Protein AF-A0AAE3A5B9-F1 (afdb_monomer_lite)

Structure (mmCIF, N/CA/C/O backbone):
data_AF-A0AAE3A5B9-F1
#
_entry.id   AF-A0AAE3A5B9-F1
#
loop_
_atom_site.group_PDB
_atom_site.id
_atom_site.type_symbol
_atom_site.label_atom_id
_atom_site.label_alt_id
_atom_site.label_comp_id
_atom_site.label_asym_id
_atom_site.label_entity_id
_atom_site.label_seq_id
_atom_site.pdbx_PDB_ins_code
_atom_site.Cartn_x
_atom_site.Cartn_y
_atom_site.Cartn_z
_atom_site.occupancy
_atom_site.B_iso_or_equiv
_atom_site.auth_seq_id
_atom_site.auth_comp_id
_atom_site.auth_asym_id
_atom_site.auth_atom_id
_atom_site.pdbx_PDB_model_num
ATOM 1 N N . MET A 1 1 ? -30.536 -22.034 -0.130 1.00 53.22 1 MET A N 1
ATOM 2 C CA . MET A 1 1 ? -29.892 -22.438 -1.402 1.00 53.22 1 MET A CA 1
ATOM 3 C C . MET A 1 1 ? -29.140 -21.292 -2.081 1.00 53.22 1 MET A C 1
ATOM 5 O O . MET A 1 1 ? -27.966 -21.480 -2.348 1.00 53.22 1 MET A O 1
ATOM 9 N N . LYS A 1 2 ? -29.723 -20.092 -2.261 1.00 68.31 2 LYS A N 1
ATOM 10 C CA . LYS A 1 2 ? -29.068 -18.945 -2.941 1.00 68.31 2 LYS A CA 1
ATOM 11 C C . LYS A 1 2 ? -27.672 -18.549 -2.409 1.00 68.31 2 LYS A C 1
ATOM 13 O O . LYS A 1 2 ? -26.778 -18.312 -3.204 1.00 68.31 2 LYS A O 1
ATOM 18 N N . LYS A 1 3 ? -27.442 -18.564 -1.086 1.00 74.00 3 LYS A N 1
ATOM 19 C CA . LYS A 1 3 ? -26.134 -18.195 -0.497 1.00 74.00 3 LYS A CA 1
ATOM 20 C C . LYS A 1 3 ? -24.986 -19.156 -0.857 1.00 74.00 3 LYS A C 1
ATOM 22 O O . LYS A 1 3 ? -23.856 -18.717 -0.995 1.00 74.00 3 LYS A O 1
ATOM 27 N N . LYS A 1 4 ? -25.274 -20.455 -1.025 1.00 79.69 4 LYS A N 1
ATOM 28 C CA . LYS A 1 4 ? -24.252 -21.449 -1.400 1.00 79.69 4 LYS A CA 1
ATOM 29 C C . LYS A 1 4 ? -23.765 -21.235 -2.836 1.00 79.69 4 LYS A C 1
ATOM 31 O O . LYS A 1 4 ? -22.583 -21.387 -3.088 1.00 79.69 4 LYS A O 1
ATOM 36 N N . TRP A 1 5 ? -24.665 -20.838 -3.737 1.00 85.44 5 TRP A N 1
ATOM 37 C CA . TRP A 1 5 ? -24.330 -20.529 -5.129 1.00 85.44 5 TRP A CA 1
ATOM 38 C C . TRP A 1 5 ? -23.497 -19.253 -5.270 1.00 85.44 5 TRP A C 1
ATOM 40 O O . TRP A 1 5 ? -22.582 -19.232 -6.079 1.00 85.44 5 TRP A O 1
ATOM 50 N N . ILE A 1 6 ? -23.771 -18.229 -4.454 1.00 84.75 6 ILE A N 1
ATOM 51 C CA . ILE A 1 6 ? -22.981 -16.987 -4.439 1.00 84.75 6 ILE A CA 1
ATOM 52 C C . ILE A 1 6 ? -21.547 -17.268 -3.975 1.00 84.75 6 ILE A C 1
ATOM 54 O O . ILE A 1 6 ? -20.617 -16.961 -4.704 1.00 84.75 6 ILE A O 1
ATOM 58 N N . LEU A 1 7 ? -21.374 -17.956 -2.840 1.00 85.88 7 LEU A N 1
ATOM 59 C CA . LEU A 1 7 ? -20.042 -18.321 -2.333 1.00 85.88 7 LEU A CA 1
ATOM 60 C C . LEU A 1 7 ? -19.261 -19.214 -3.312 1.00 85.88 7 LEU A C 1
ATOM 62 O O . LEU A 1 7 ? -18.042 -19.124 -3.407 1.00 85.88 7 LEU A O 1
ATOM 66 N N . LEU A 1 8 ? -19.960 -20.086 -4.047 1.00 88.62 8 LEU A N 1
ATOM 67 C CA . LEU A 1 8 ? -19.341 -20.932 -5.068 1.00 88.62 8 LEU A CA 1
ATOM 68 C C . LEU A 1 8 ? -18.899 -20.104 -6.282 1.00 88.62 8 LEU A C 1
ATOM 70 O O . LEU A 1 8 ? -17.800 -20.315 -6.781 1.00 88.62 8 LEU A O 1
ATOM 74 N N . ALA A 1 9 ? -19.711 -19.138 -6.721 1.00 89.38 9 ALA A N 1
ATOM 75 C CA . ALA A 1 9 ? -19.347 -18.214 -7.794 1.00 89.38 9 ALA A CA 1
ATOM 76 C C . ALA A 1 9 ? -18.163 -17.312 -7.404 1.00 89.38 9 ALA A C 1
ATOM 78 O O . ALA A 1 9 ? -17.240 -17.148 -8.197 1.00 89.38 9 ALA A O 1
ATOM 79 N N . GLU A 1 10 ? -18.151 -16.785 -6.176 1.00 91.12 10 GLU A N 1
ATOM 80 C CA . GLU A 1 10 ? -17.029 -16.015 -5.623 1.00 91.12 10 GLU A CA 1
ATOM 81 C C . GLU A 1 10 ? -15.754 -16.863 -5.564 1.00 91.12 10 GLU A C 1
ATOM 83 O O . GLU A 1 10 ? -14.707 -16.441 -6.052 1.00 91.12 10 GLU A O 1
ATOM 88 N N . GLY A 1 11 ? -15.852 -18.090 -5.040 1.00 90.50 11 GLY A N 1
ATOM 89 C CA . GLY A 1 11 ? -14.733 -19.027 -4.978 1.00 90.50 11 GLY A CA 1
ATOM 90 C C . GLY A 1 11 ? -14.189 -19.401 -6.358 1.00 90.50 11 GLY A C 1
ATOM 91 O O . GLY A 1 11 ? -12.975 -19.456 -6.539 1.00 90.50 11 GLY A O 1
ATOM 92 N N . LEU A 1 12 ? -15.065 -19.604 -7.347 1.00 93.50 12 LEU A N 1
ATOM 93 C CA . LEU A 1 12 ? -14.663 -19.899 -8.722 1.00 93.50 12 LEU A CA 1
ATOM 94 C C . LEU A 1 12 ? -13.977 -18.696 -9.378 1.00 93.50 12 LEU A C 1
ATOM 96 O O . LEU A 1 12 ? -12.927 -18.863 -9.993 1.00 93.50 12 LEU A O 1
ATOM 100 N N . LEU A 1 13 ? -14.513 -17.484 -9.203 1.00 92.19 13 LEU A N 1
ATOM 101 C CA . LEU A 1 13 ? -13.880 -16.266 -9.711 1.00 92.19 13 LEU A CA 1
ATOM 102 C C . LEU A 1 13 ? -12.496 -16.051 -9.084 1.00 92.19 13 LEU A C 1
ATOM 104 O O . LEU A 1 13 ? -11.533 -15.777 -9.799 1.00 92.19 13 LEU A O 1
ATOM 108 N N . LEU A 1 14 ? -12.380 -16.214 -7.762 1.00 92.88 14 LEU A N 1
ATOM 109 C CA . LEU A 1 14 ? -11.103 -16.107 -7.058 1.00 92.88 14 LEU A CA 1
ATOM 110 C C . LEU A 1 14 ? -10.108 -17.170 -7.525 1.00 92.88 14 LEU A C 1
ATOM 112 O O . LEU A 1 14 ? -8.944 -16.843 -7.726 1.00 92.88 14 LEU A O 1
ATOM 116 N N . ALA A 1 15 ? -10.548 -18.411 -7.743 1.00 92.12 15 ALA A N 1
ATOM 117 C CA . ALA A 1 15 ? -9.689 -19.472 -8.260 1.00 92.12 15 ALA A CA 1
ATOM 118 C C . ALA A 1 15 ? -9.169 -19.147 -9.668 1.00 92.12 15 ALA A C 1
ATOM 120 O O . ALA A 1 15 ? -7.980 -19.309 -9.932 1.00 92.12 15 ALA A O 1
ATOM 121 N N . VAL A 1 16 ? -10.027 -18.629 -10.553 1.00 92.00 16 VAL A N 1
ATOM 122 C CA . VAL A 1 16 ? -9.624 -18.202 -11.901 1.00 92.00 16 VAL A CA 1
ATOM 123 C C . VAL A 1 16 ? -8.598 -17.067 -11.828 1.00 92.00 16 VAL A C 1
ATOM 125 O O . VAL A 1 16 ? -7.531 -17.170 -12.428 1.00 92.00 16 VAL A O 1
ATOM 128 N N . LEU A 1 17 ? -8.867 -16.011 -11.053 1.00 90.62 17 LEU A N 1
ATOM 129 C CA . LEU A 1 17 ? -7.937 -14.885 -10.881 1.00 90.62 17 LEU A CA 1
ATOM 130 C C . LEU A 1 17 ? -6.611 -15.310 -10.228 1.00 90.62 17 LEU A C 1
ATOM 132 O O . LEU A 1 17 ? -5.544 -14.810 -10.595 1.00 90.62 17 LEU A O 1
ATOM 136 N N . PHE A 1 18 ? -6.663 -16.262 -9.297 1.00 90.94 18 PHE A N 1
ATOM 137 C CA . PHE A 1 18 ? -5.482 -16.842 -8.672 1.00 90.94 18 PHE A CA 1
ATOM 138 C C . PHE A 1 18 ? -4.629 -17.608 -9.686 1.00 90.94 18 PHE A C 1
ATOM 140 O O . PHE A 1 18 ? -3.431 -17.372 -9.761 1.00 90.94 18 PHE A O 1
ATOM 147 N N . VAL A 1 19 ? -5.219 -18.459 -10.531 1.00 90.50 19 VAL A N 1
ATOM 148 C CA . VAL A 1 19 ? -4.469 -19.170 -11.585 1.00 90.50 19 VAL A CA 1
ATOM 149 C C . VAL A 1 19 ? -3.856 -18.184 -12.584 1.00 90.50 19 VAL A C 1
ATOM 151 O O . VAL A 1 19 ? -2.680 -18.297 -12.925 1.00 90.50 19 VAL A O 1
ATOM 154 N N . LEU A 1 20 ? -4.609 -17.158 -12.993 1.00 86.81 20 LEU A N 1
ATOM 155 C CA . LEU A 1 20 ? -4.130 -16.113 -13.906 1.00 86.81 20 LEU A CA 1
ATOM 156 C C . LEU A 1 20 ? -2.952 -15.300 -13.344 1.00 86.81 20 LEU A C 1
ATOM 158 O O . LEU A 1 20 ? -2.190 -14.711 -14.117 1.00 86.81 20 LEU A O 1
ATOM 162 N N . SER A 1 21 ? -2.786 -15.284 -12.020 1.00 87.12 21 SER A N 1
ATOM 163 C CA . SER A 1 21 ? -1.678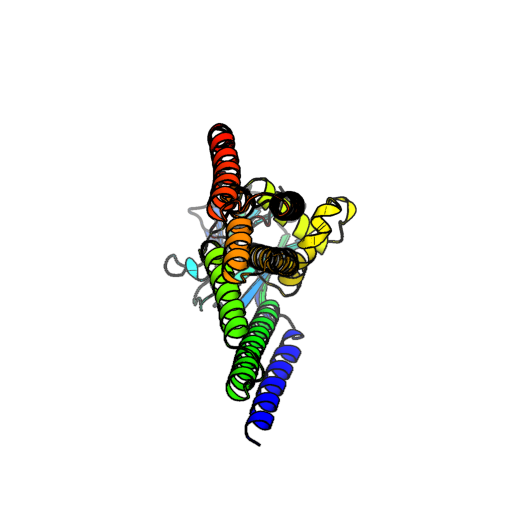 -14.617 -11.332 1.00 87.12 21 SER A CA 1
ATOM 164 C C . SER A 1 21 ? -0.319 -15.300 -11.541 1.00 87.12 21 SER A C 1
ATOM 166 O O . SER A 1 21 ? 0.708 -14.650 -11.350 1.00 87.12 21 SER A O 1
ATOM 168 N N . PHE A 1 22 ? -0.302 -16.572 -11.959 1.00 84.38 22 PHE A N 1
ATOM 169 C CA . PHE A 1 22 ? 0.914 -17.354 -12.239 1.00 84.38 22 PHE A CA 1
ATOM 170 C C . PHE A 1 22 ? 1.246 -17.468 -13.736 1.00 84.38 22 PHE A C 1
ATOM 172 O O . PHE A 1 22 ? 2.104 -18.262 -14.110 1.00 84.38 22 PHE A O 1
ATOM 179 N N . GLY A 1 23 ? 0.566 -16.708 -14.601 1.00 77.56 23 GLY A N 1
ATOM 180 C CA . GLY A 1 23 ? 0.880 -16.676 -16.034 1.00 77.56 23 GLY A CA 1
ATOM 181 C C . GLY A 1 23 ? 2.282 -16.125 -16.346 1.00 77.56 23 GLY A C 1
ATOM 182 O O . GLY A 1 23 ? 2.956 -15.573 -15.476 1.00 77.56 23 GLY A O 1
ATOM 183 N N . GLY A 1 24 ? 2.705 -16.256 -17.605 1.00 75.88 24 GLY A N 1
ATOM 184 C CA . GLY A 1 24 ? 3.923 -15.610 -18.111 1.00 75.88 24 GLY A CA 1
ATOM 185 C C . GLY A 1 24 ? 3.783 -14.088 -18.236 1.00 75.88 24 GLY A C 1
ATOM 186 O O . GLY A 1 24 ? 2.671 -13.555 -18.147 1.00 75.88 24 GLY A O 1
ATOM 187 N N . SER A 1 25 ? 4.913 -13.395 -18.409 1.00 80.94 25 SER A N 1
ATOM 188 C CA . SER A 1 25 ? 4.933 -12.015 -18.902 1.00 80.94 25 SER A CA 1
ATOM 189 C C . SER A 1 25 ? 4.800 -11.998 -20.424 1.00 80.94 25 SER A C 1
ATOM 191 O O . SER A 1 25 ? 5.281 -12.902 -21.104 1.00 80.94 25 SER A O 1
ATOM 193 N N . ASP A 1 26 ? 4.135 -10.968 -20.944 1.00 84.00 26 ASP A N 1
ATOM 194 C CA . ASP A 1 26 ? 3.967 -10.765 -22.383 1.00 84.00 26 ASP A CA 1
ATOM 195 C C . ASP A 1 26 ? 4.925 -9.649 -22.827 1.00 84.00 26 ASP A C 1
ATOM 197 O O . ASP A 1 26 ? 4.859 -8.540 -22.291 1.00 84.00 26 ASP A O 1
ATOM 201 N N . ILE A 1 27 ? 5.818 -9.919 -23.783 1.00 85.44 27 ILE A N 1
ATOM 202 C CA . ILE A 1 27 ? 6.689 -8.887 -24.368 1.00 85.44 27 ILE A CA 1
ATOM 203 C C . ILE A 1 27 ? 5.823 -7.999 -25.266 1.00 85.44 27 ILE A C 1
ATOM 205 O O . ILE A 1 27 ? 5.158 -8.485 -26.179 1.00 85.44 27 ILE A O 1
ATOM 209 N N . VAL A 1 28 ? 5.803 -6.701 -24.976 1.00 84.12 28 VAL A N 1
ATOM 210 C CA . VAL A 1 28 ? 5.020 -5.696 -25.712 1.00 84.12 28 VAL A CA 1
ATOM 211 C C . VAL A 1 28 ? 5.889 -4.931 -26.695 1.00 84.12 28 VAL A C 1
ATOM 213 O O . VAL A 1 28 ? 5.431 -4.584 -27.780 1.00 84.12 28 VAL A O 1
ATOM 216 N N . PHE A 1 29 ? 7.145 -4.700 -26.330 1.00 85.06 29 PHE A N 1
ATOM 217 C CA . PHE A 1 29 ? 8.112 -4.029 -27.178 1.00 85.06 29 PHE A CA 1
ATOM 218 C C . PHE A 1 29 ? 9.509 -4.579 -26.897 1.00 85.06 29 PHE A C 1
ATOM 220 O O . PHE A 1 29 ? 9.853 -4.841 -25.747 1.00 85.06 29 PHE A O 1
ATOM 227 N N . GLU A 1 30 ? 10.302 -4.747 -27.943 1.00 87.19 30 GLU A N 1
ATOM 228 C CA . GLU A 1 30 ? 11.695 -5.175 -27.877 1.00 87.19 30 GLU A CA 1
ATOM 229 C C . GLU A 1 30 ? 12.450 -4.384 -28.940 1.00 87.19 30 GLU A C 1
ATOM 231 O O . GLU A 1 30 ? 12.011 -4.310 -30.090 1.00 87.19 30 GLU A O 1
ATOM 236 N N . ALA A 1 31 ? 13.537 -3.737 -28.536 1.00 82.38 31 ALA A N 1
ATOM 237 C CA . ALA A 1 31 ? 14.385 -2.980 -29.437 1.00 82.38 31 ALA A CA 1
ATOM 238 C C . ALA A 1 31 ? 15.841 -3.052 -28.997 1.00 82.38 31 ALA A C 1
ATOM 240 O O . ALA A 1 31 ? 16.175 -2.862 -27.827 1.00 82.38 31 ALA A O 1
ATOM 241 N N . ASP A 1 32 ? 16.702 -3.257 -29.984 1.00 80.81 32 ASP A N 1
ATOM 242 C CA . ASP A 1 32 ? 18.133 -3.022 -29.859 1.00 80.81 32 ASP A CA 1
ATOM 243 C C . ASP A 1 32 ? 18.424 -1.522 -30.040 1.00 80.81 32 ASP A C 1
ATOM 245 O O . ASP A 1 32 ? 17.680 -0.818 -30.735 1.00 80.81 32 ASP A O 1
ATOM 249 N N . HIS A 1 33 ? 19.520 -1.029 -29.464 1.00 74.19 33 HIS A N 1
ATOM 250 C CA . HIS A 1 33 ? 19.947 0.372 -29.540 1.00 74.19 33 HIS A CA 1
ATOM 251 C C . HIS A 1 33 ? 19.968 0.931 -30.978 1.00 74.19 33 HIS A C 1
ATOM 253 O O . HIS A 1 33 ? 19.701 2.112 -31.188 1.00 74.19 33 HIS A O 1
ATOM 259 N N . GLN A 1 34 ? 20.227 0.085 -31.984 1.00 71.12 34 GLN A N 1
ATOM 260 C CA . GLN A 1 34 ? 20.250 0.465 -33.405 1.00 71.12 34 GLN A CA 1
ATOM 261 C C . GLN A 1 34 ? 18.870 0.785 -33.997 1.00 71.12 34 GLN A C 1
ATOM 263 O O . GLN A 1 34 ? 18.781 1.411 -35.052 1.00 71.12 34 GLN A O 1
ATOM 268 N N . GLN A 1 35 ? 17.791 0.327 -33.362 1.00 72.75 35 GLN A N 1
ATOM 269 C CA . GLN A 1 35 ? 16.420 0.475 -33.859 1.00 72.75 35 GLN A CA 1
ATOM 270 C C . GLN A 1 35 ? 15.710 1.720 -33.308 1.00 72.75 35 GLN A C 1
ATOM 272 O O . GLN A 1 35 ? 14.542 1.954 -33.630 1.00 72.75 35 GLN A O 1
ATOM 277 N N . LEU A 1 36 ? 16.399 2.504 -32.476 1.00 79.19 36 LEU A N 1
ATOM 278 C CA . LEU A 1 36 ? 15.878 3.709 -31.844 1.00 79.19 36 LEU A CA 1
ATOM 279 C C . LEU A 1 36 ? 16.183 4.951 -32.694 1.00 79.19 36 LEU A C 1
ATOM 281 O O . LEU A 1 36 ? 17.234 5.050 -33.327 1.00 79.19 36 LEU A O 1
ATOM 285 N N . TYR A 1 37 ? 15.263 5.914 -32.705 1.00 77.25 37 TYR A N 1
ATOM 286 C CA . TYR A 1 37 ? 15.381 7.133 -33.503 1.00 77.25 37 TYR A CA 1
ATOM 287 C C . TYR A 1 37 ? 15.949 8.267 -32.661 1.00 77.25 37 TYR A C 1
ATOM 289 O O . TYR A 1 37 ? 15.548 8.471 -31.518 1.00 77.25 37 TYR A O 1
ATOM 297 N N . ARG A 1 38 ? 16.877 9.034 -33.231 1.00 77.25 38 ARG A N 1
ATOM 298 C CA . ARG A 1 38 ? 17.449 10.205 -32.566 1.00 77.25 38 ARG A CA 1
ATOM 299 C C . ARG A 1 38 ? 16.624 11.444 -32.891 1.00 77.25 38 ARG A C 1
ATOM 301 O O . ARG A 1 38 ? 16.376 11.723 -34.061 1.00 77.25 38 ARG A O 1
ATOM 308 N N . VAL A 1 39 ? 16.239 12.192 -31.867 1.00 76.06 39 VAL A N 1
ATOM 309 C CA . VAL A 1 39 ? 15.556 13.479 -32.007 1.00 76.06 39 VAL A CA 1
ATOM 310 C C . VAL A 1 39 ? 16.616 14.574 -32.083 1.00 76.06 39 VAL A C 1
ATOM 312 O O . VAL A 1 39 ? 17.328 14.829 -31.112 1.00 76.06 39 VAL A O 1
ATOM 315 N N . GLU A 1 40 ? 16.742 15.211 -33.250 1.00 61.66 40 GLU A N 1
ATOM 316 C CA . GLU A 1 40 ? 17.785 16.216 -33.523 1.00 61.66 40 GLU A CA 1
ATOM 317 C C . GLU A 1 40 ? 17.681 17.463 -32.625 1.00 61.66 40 GLU A C 1
ATOM 319 O O . GLU A 1 40 ? 18.698 18.086 -32.333 1.00 61.66 40 GLU A O 1
ATOM 324 N N . GLU A 1 41 ? 16.483 17.809 -32.139 1.00 61.31 41 GLU A N 1
ATOM 325 C CA . GLU A 1 41 ? 16.252 19.015 -31.325 1.00 61.31 41 GLU A CA 1
ATOM 326 C C . GLU A 1 41 ? 16.681 18.873 -29.854 1.00 61.31 41 GLU A C 1
ATOM 328 O O . GLU A 1 41 ? 17.063 19.861 -29.228 1.00 61.31 41 GLU A O 1
ATOM 333 N N . THR A 1 42 ? 16.627 17.664 -29.286 1.00 61.47 42 THR A N 1
ATOM 334 C CA . THR A 1 42 ? 16.873 17.420 -27.848 1.00 61.47 42 THR A CA 1
ATOM 335 C C . THR A 1 42 ? 18.068 16.510 -27.574 1.00 61.47 42 THR A C 1
ATOM 337 O O . THR A 1 42 ? 18.438 16.319 -26.414 1.00 61.47 42 THR A O 1
ATOM 340 N N . GLY A 1 43 ? 18.650 15.905 -28.617 1.00 65.00 43 GLY A N 1
ATOM 341 C CA . GLY A 1 43 ? 19.670 14.858 -28.494 1.00 65.00 43 GLY A CA 1
ATOM 342 C C . GLY A 1 43 ? 19.141 13.548 -27.891 1.00 65.00 43 GLY A C 1
ATOM 343 O O . GLY A 1 43 ? 19.908 12.594 -27.738 1.00 65.00 43 GLY A O 1
ATOM 344 N N . GLY A 1 44 ? 17.844 13.491 -27.562 1.00 74.62 44 GLY A N 1
ATOM 345 C CA . GLY A 1 44 ? 17.175 12.331 -26.989 1.00 74.62 44 GLY A CA 1
ATOM 346 C C . GLY A 1 44 ? 16.989 11.211 -28.009 1.00 74.62 44 GLY A C 1
ATOM 347 O O . GLY A 1 44 ? 16.888 11.437 -29.216 1.00 74.62 44 GLY A O 1
ATOM 348 N N . ILE A 1 45 ? 16.947 9.983 -27.512 1.00 80.69 45 ILE A N 1
ATOM 349 C CA . ILE A 1 45 ? 16.705 8.771 -28.287 1.00 80.69 45 ILE A CA 1
ATOM 350 C C . ILE A 1 45 ? 15.288 8.291 -27.959 1.00 80.69 45 ILE A C 1
ATOM 352 O O . ILE A 1 45 ? 14.930 8.188 -26.788 1.00 80.69 45 ILE A O 1
ATOM 356 N N . VAL A 1 46 ? 14.477 8.017 -28.980 1.00 83.81 46 VAL A N 1
ATOM 357 C CA . VAL A 1 46 ? 13.057 7.673 -28.834 1.00 83.81 46 VAL A CA 1
ATOM 358 C C . VAL A 1 46 ? 12.736 6.371 -29.570 1.00 83.81 46 VAL A C 1
ATOM 360 O O . VAL A 1 46 ? 13.252 6.105 -30.661 1.00 83.81 46 VAL A O 1
ATOM 363 N N . SER A 1 47 ? 11.899 5.526 -28.968 1.00 84.50 47 SER A N 1
ATOM 364 C CA . SER A 1 47 ? 11.415 4.298 -29.610 1.00 84.50 47 SER A CA 1
ATOM 365 C C . SER A 1 47 ? 10.284 4.561 -30.606 1.00 84.50 47 SER A C 1
ATOM 367 O O . SER A 1 47 ? 9.708 5.641 -30.655 1.00 84.50 47 SER A O 1
ATOM 369 N N . LYS A 1 48 ? 9.901 3.534 -31.376 1.00 84.81 48 LYS A N 1
ATOM 370 C CA . LYS A 1 48 ? 8.597 3.550 -32.058 1.00 84.81 48 LYS A CA 1
ATOM 371 C C . LYS A 1 48 ? 7.472 3.588 -31.031 1.00 84.81 48 LYS A C 1
ATOM 373 O O . LYS A 1 48 ? 7.634 3.046 -29.935 1.00 84.81 48 LYS A O 1
ATOM 378 N N . ASP A 1 49 ? 6.344 4.156 -31.435 1.00 86.62 49 ASP A N 1
ATOM 379 C CA . ASP A 1 49 ? 5.129 4.124 -30.636 1.00 86.62 49 ASP A CA 1
ATOM 380 C C . ASP A 1 49 ? 4.556 2.704 -30.557 1.00 86.62 49 ASP A C 1
ATOM 382 O O . ASP A 1 49 ? 4.550 1.947 -31.536 1.00 86.62 49 ASP A O 1
ATOM 386 N N . PHE A 1 50 ? 4.044 2.352 -29.384 1.00 87.44 50 PHE A N 1
ATOM 387 C CA . PHE A 1 50 ? 3.322 1.115 -29.120 1.00 87.44 50 PHE A CA 1
ATOM 388 C C . PHE A 1 50 ? 2.122 1.370 -28.206 1.00 87.44 50 PHE A C 1
ATOM 390 O O . PHE A 1 50 ? 2.126 2.269 -27.366 1.00 87.44 50 PHE A O 1
ATOM 397 N N . ALA A 1 51 ? 1.088 0.541 -28.353 1.00 87.62 51 ALA A N 1
ATOM 398 C CA . ALA A 1 51 ? -0.122 0.649 -27.551 1.00 87.62 51 ALA A CA 1
ATOM 399 C C . ALA A 1 51 ? 0.035 -0.061 -26.198 1.00 87.62 51 ALA A C 1
ATOM 401 O O . ALA A 1 51 ? 0.508 -1.199 -26.113 1.00 87.62 51 ALA A O 1
ATOM 402 N N . LEU A 1 52 ? -0.438 0.582 -25.133 1.00 87.44 52 LEU A N 1
ATOM 403 C CA . LEU A 1 52 ? -0.450 0.054 -23.776 1.00 87.44 52 LEU A CA 1
ATOM 404 C C . LEU A 1 52 ? -1.880 -0.088 -23.265 1.00 87.44 52 LEU A C 1
ATOM 406 O O . LEU A 1 52 ? -2.667 0.850 -23.244 1.00 87.44 52 LEU A O 1
ATOM 410 N N . ASN A 1 53 ? -2.197 -1.279 -22.768 1.00 88.25 53 ASN A N 1
ATOM 411 C CA . ASN A 1 53 ? -3.433 -1.530 -22.028 1.00 88.25 53 ASN A CA 1
ATOM 412 C C . ASN A 1 53 ? -3.192 -1.399 -20.517 1.00 88.25 53 ASN A C 1
ATOM 414 O O . ASN A 1 53 ? -2.072 -1.678 -20.081 1.00 88.25 53 ASN A O 1
ATOM 418 N N . PRO A 1 54 ? -4.219 -1.141 -19.688 1.00 87.44 54 PRO A N 1
ATOM 419 C CA . PRO A 1 54 ? -4.066 -1.106 -18.238 1.00 87.44 54 PRO A CA 1
ATOM 420 C C . PRO A 1 54 ? -3.332 -2.335 -17.684 1.00 87.44 54 PRO A C 1
ATOM 422 O O . PRO A 1 54 ? -3.565 -3.485 -18.102 1.00 87.44 54 PRO A O 1
ATOM 425 N N . GLY A 1 55 ? -2.397 -2.095 -16.770 1.00 87.31 55 GLY A N 1
ATOM 426 C CA . GLY A 1 55 ? -1.534 -3.133 -16.220 1.00 87.31 55 GLY A CA 1
ATOM 427 C C . GLY A 1 55 ? -0.221 -2.611 -15.652 1.00 87.31 55 GLY A C 1
ATOM 428 O O . GLY A 1 55 ? 0.027 -1.413 -15.590 1.00 87.31 55 GLY A O 1
ATOM 429 N N . VAL A 1 56 ? 0.622 -3.548 -15.225 1.00 87.75 56 VAL A N 1
ATOM 430 C CA . VAL A 1 56 ? 1.950 -3.254 -14.678 1.00 87.75 56 VAL A CA 1
ATOM 431 C C . VAL A 1 56 ? 2.988 -3.708 -15.687 1.00 87.75 56 VAL A C 1
ATOM 433 O O . VAL A 1 56 ? 3.038 -4.895 -16.022 1.00 87.75 56 VAL A O 1
ATOM 436 N N . TYR A 1 57 ? 3.806 -2.777 -16.147 1.00 88.50 57 TYR A N 1
ATOM 437 C CA . TYR A 1 57 ? 4.840 -2.994 -17.145 1.00 88.50 57 TYR A CA 1
ATOM 438 C C . TYR A 1 57 ? 6.215 -2.923 -16.509 1.00 88.50 57 TYR A C 1
ATOM 440 O O . TYR A 1 57 ? 6.412 -2.289 -15.471 1.00 88.50 57 TYR A O 1
ATOM 448 N N . ARG A 1 58 ? 7.172 -3.596 -17.133 1.00 88.12 58 ARG A N 1
ATOM 449 C CA . ARG A 1 58 ? 8.567 -3.568 -16.733 1.00 88.12 58 ARG A CA 1
ATOM 450 C C . ARG A 1 58 ? 9.430 -3.278 -17.944 1.00 88.12 58 ARG A C 1
ATOM 452 O O . ARG A 1 58 ? 9.369 -4.023 -18.913 1.00 88.12 58 ARG A O 1
ATOM 459 N N . ILE A 1 59 ? 10.242 -2.236 -17.844 1.00 87.06 59 ILE A N 1
ATOM 460 C CA . ILE A 1 59 ? 11.360 -2.017 -18.751 1.00 87.06 59 ILE A CA 1
ATOM 461 C C . ILE A 1 59 ? 12.535 -2.822 -18.209 1.00 87.06 59 ILE A C 1
ATOM 463 O O . ILE A 1 59 ? 12.897 -2.692 -17.035 1.00 87.06 59 ILE A O 1
ATOM 467 N N . ILE A 1 60 ? 13.086 -3.681 -19.048 1.00 86.62 60 ILE A N 1
ATOM 468 C CA . ILE A 1 60 ? 14.298 -4.444 -18.803 1.00 86.62 60 ILE A CA 1
ATOM 469 C C . ILE A 1 60 ? 15.368 -3.846 -19.703 1.00 86.62 60 ILE A C 1
ATOM 471 O O . ILE A 1 60 ? 15.174 -3.745 -20.913 1.00 86.62 60 ILE A O 1
ATOM 475 N N . VAL A 1 61 ? 16.457 -3.417 -19.079 1.00 86.50 61 VAL A N 1
ATOM 476 C CA . VAL A 1 61 ? 17.653 -2.932 -19.757 1.00 86.50 61 VAL A CA 1
ATOM 477 C C . VAL A 1 61 ? 18.735 -3.963 -19.514 1.00 86.50 61 VAL A C 1
ATOM 479 O O . VAL A 1 61 ? 19.121 -4.168 -18.361 1.00 86.50 61 VAL A O 1
ATOM 482 N N . GLU A 1 62 ? 19.189 -4.598 -20.585 1.00 86.56 62 GLU A N 1
ATOM 483 C CA . GLU A 1 62 ? 20.317 -5.526 -20.578 1.00 86.56 62 GLU A CA 1
ATOM 484 C C . GLU A 1 62 ? 21.449 -4.872 -21.364 1.00 86.56 62 GLU A C 1
ATOM 486 O O . GLU A 1 62 ? 21.270 -4.510 -22.525 1.00 86.56 62 GLU A O 1
ATOM 491 N N . SER A 1 63 ? 22.595 -4.650 -20.722 1.00 86.12 63 SER A N 1
ATOM 492 C CA . SER A 1 63 ? 23.748 -4.017 -21.355 1.00 86.12 63 SER A CA 1
ATOM 493 C C . SER A 1 63 ? 24.971 -4.917 -21.323 1.00 86.12 63 SER A C 1
ATOM 495 O O . SER A 1 63 ? 25.206 -5.660 -20.370 1.00 86.12 63 SER A O 1
ATOM 497 N N . ASP A 1 64 ? 25.763 -4.834 -22.387 1.00 83.62 64 ASP A N 1
ATOM 498 C CA . ASP A 1 64 ? 27.022 -5.553 -22.495 1.00 83.62 64 ASP A CA 1
ATOM 499 C C . ASP A 1 64 ? 28.180 -4.604 -22.177 1.00 83.62 64 ASP A C 1
ATOM 501 O O . ASP A 1 64 ? 28.681 -3.886 -23.049 1.00 83.62 64 ASP A O 1
ATOM 505 N N . ILE A 1 65 ? 28.606 -4.595 -20.909 1.00 78.75 65 ILE A N 1
ATOM 506 C CA . ILE A 1 65 ? 29.695 -3.733 -20.424 1.00 78.75 65 ILE A CA 1
ATOM 507 C C . ILE A 1 65 ? 30.988 -3.960 -21.216 1.00 78.75 65 ILE A C 1
ATOM 509 O O . ILE A 1 65 ? 31.723 -3.004 -21.471 1.00 78.75 65 ILE A O 1
ATOM 513 N N . ALA A 1 66 ? 31.264 -5.193 -21.654 1.00 76.19 66 ALA A N 1
ATOM 514 C CA . ALA A 1 66 ? 32.482 -5.498 -22.402 1.00 76.19 66 ALA A CA 1
ATOM 515 C C . ALA A 1 66 ? 32.506 -4.812 -23.779 1.00 76.19 66 ALA A C 1
ATOM 517 O O . ALA A 1 66 ? 33.582 -4.492 -24.287 1.00 76.19 66 ALA A O 1
ATOM 518 N N . ASN A 1 67 ? 31.330 -4.535 -24.346 1.00 76.56 67 ASN A N 1
ATOM 519 C CA . ASN A 1 67 ? 31.149 -3.910 -25.655 1.00 76.56 67 ASN A CA 1
ATOM 520 C C . ASN A 1 67 ? 30.685 -2.441 -25.577 1.00 76.56 67 ASN A C 1
ATOM 522 O O . ASN A 1 67 ? 30.169 -1.895 -26.552 1.00 76.56 67 ASN A O 1
ATOM 526 N N . GLY A 1 68 ? 30.918 -1.775 -24.440 1.00 71.44 68 GLY A N 1
ATOM 527 C CA . GLY A 1 68 ? 30.643 -0.346 -24.233 1.00 71.44 68 GLY A CA 1
ATOM 528 C C . GLY A 1 68 ? 29.409 -0.043 -23.374 1.00 71.44 68 GLY A C 1
ATOM 529 O O . GLY A 1 68 ? 29.246 1.089 -22.918 1.00 71.44 68 GLY A O 1
ATOM 530 N N . GLY A 1 69 ? 28.580 -1.052 -23.086 1.00 81.38 69 GLY A N 1
ATOM 531 C CA . GLY A 1 69 ? 27.451 -0.959 -22.160 1.00 81.38 69 GLY A CA 1
ATOM 532 C C . GLY A 1 69 ? 26.499 0.183 -22.504 1.00 81.38 69 GLY A C 1
ATOM 533 O O . GLY A 1 69 ? 26.097 0.356 -23.653 1.00 81.38 69 GLY A O 1
ATOM 534 N N . ILE A 1 70 ? 26.154 0.994 -21.508 1.00 79.06 70 ILE A N 1
ATOM 535 C CA . ILE A 1 70 ? 25.267 2.156 -21.679 1.00 79.06 70 ILE A CA 1
ATOM 536 C C . ILE A 1 70 ? 26.036 3.488 -21.745 1.00 79.06 70 ILE A C 1
ATOM 538 O O . ILE A 1 70 ? 25.483 4.553 -21.468 1.00 79.06 70 ILE A O 1
ATOM 542 N N . GLY A 1 71 ? 27.323 3.446 -22.107 1.00 82.62 71 GLY A N 1
ATOM 543 C CA . GLY A 1 71 ? 28.174 4.631 -22.208 1.00 82.62 71 GLY A CA 1
ATOM 544 C C . GLY A 1 71 ? 28.457 5.266 -20.843 1.00 82.62 71 GLY A C 1
ATOM 545 O O . GLY A 1 71 ? 28.875 4.585 -19.915 1.00 82.62 71 GLY A O 1
ATOM 546 N N . SER A 1 72 ? 28.243 6.578 -20.709 1.00 80.06 72 SER A N 1
ATOM 547 C CA . SER A 1 72 ? 28.405 7.315 -19.439 1.00 80.06 72 SER A CA 1
ATOM 548 C C . SER A 1 72 ? 27.201 7.201 -18.496 1.00 80.06 72 SER A C 1
ATOM 550 O O . SER A 1 72 ? 27.233 7.742 -17.390 1.00 80.06 72 SER A O 1
ATOM 552 N N . GLY A 1 73 ? 26.158 6.488 -18.920 1.00 82.75 73 GLY A N 1
ATOM 553 C CA . GLY A 1 73 ? 24.864 6.431 -18.260 1.00 82.75 73 GLY A CA 1
ATOM 554 C C . GLY A 1 73 ? 23.776 7.144 -19.062 1.00 82.75 73 GLY A C 1
ATOM 555 O O . GLY A 1 73 ? 24.039 7.911 -19.993 1.00 82.75 73 GLY A O 1
ATOM 556 N N . MET A 1 74 ? 22.530 6.855 -18.709 1.00 84.31 74 MET A N 1
ATOM 557 C CA . MET A 1 74 ? 21.354 7.412 -19.373 1.00 84.31 74 MET A CA 1
ATOM 558 C C . MET A 1 74 ? 20.171 7.504 -18.418 1.00 84.31 74 MET A C 1
ATOM 560 O O . MET A 1 74 ? 20.070 6.748 -17.453 1.00 84.31 74 MET A O 1
ATOM 564 N N . GLU A 1 75 ? 19.240 8.394 -18.723 1.00 85.12 75 GLU A N 1
ATOM 565 C CA . GLU A 1 75 ? 17.903 8.386 -18.143 1.00 85.12 75 GLU A CA 1
ATOM 566 C C . GLU A 1 75 ? 16.916 7.749 -19.108 1.00 85.12 75 GLU A C 1
ATOM 568 O O . GLU A 1 75 ? 16.921 8.071 -20.292 1.00 85.12 75 GLU A O 1
ATOM 573 N N . ILE A 1 76 ? 16.060 6.864 -18.598 1.00 83.94 76 ILE A N 1
ATOM 574 C CA . ILE A 1 76 ? 14.967 6.260 -19.363 1.00 83.94 76 ILE A CA 1
ATOM 575 C C . ILE A 1 76 ? 13.631 6.644 -18.742 1.00 83.94 76 ILE A C 1
ATOM 577 O O . ILE A 1 76 ? 13.446 6.552 -17.524 1.00 83.94 76 ILE A O 1
ATOM 581 N N . SER A 1 77 ? 12.682 7.018 -19.591 1.00 84.94 77 SER A N 1
ATOM 582 C CA . SER A 1 77 ? 11.283 7.232 -19.252 1.00 84.94 77 SER A CA 1
ATOM 583 C C . SER A 1 77 ? 10.359 6.562 -20.266 1.00 84.94 77 SER A C 1
ATOM 585 O O . SER A 1 77 ? 10.724 6.309 -21.413 1.00 84.94 77 SER A O 1
ATOM 587 N N . LEU A 1 78 ? 9.150 6.238 -19.813 1.00 82.19 78 LEU A N 1
ATOM 588 C CA . LEU A 1 78 ? 8.047 5.819 -20.666 1.00 82.19 78 LEU A CA 1
ATOM 589 C C . LEU A 1 78 ? 7.086 7.001 -20.769 1.00 82.19 78 LEU A C 1
ATOM 591 O O . LEU A 1 78 ? 6.456 7.362 -19.774 1.00 82.19 78 LEU A O 1
ATOM 595 N N . GLU A 1 79 ? 7.006 7.600 -21.950 1.00 81.75 79 GLU A N 1
ATOM 596 C CA . GLU A 1 79 ? 6.238 8.816 -22.201 1.00 81.75 79 GLU A CA 1
ATOM 597 C C . GLU A 1 79 ? 5.157 8.565 -23.258 1.00 81.75 79 GLU A C 1
ATOM 599 O O . GLU A 1 79 ? 5.147 7.561 -23.973 1.00 81.75 79 GLU A O 1
ATOM 604 N N . ALA A 1 80 ? 4.175 9.453 -23.279 1.00 81.75 80 ALA A N 1
ATOM 605 C CA . ALA A 1 80 ? 3.069 9.456 -24.221 1.00 81.75 80 ALA A CA 1
ATOM 606 C C . ALA A 1 80 ? 2.627 10.911 -24.425 1.00 81.75 80 ALA A C 1
ATOM 608 O O . ALA A 1 80 ? 3.021 11.790 -23.654 1.00 81.75 80 ALA A O 1
ATOM 609 N N . GLU A 1 81 ? 1.814 11.181 -25.448 1.00 74.25 81 GLU A N 1
ATOM 610 C CA . GLU A 1 81 ? 1.347 12.545 -25.727 1.00 74.25 81 GLU A CA 1
ATOM 611 C C . GLU A 1 81 ? 0.678 13.192 -24.498 1.00 74.25 81 GLU A C 1
ATOM 613 O O . GLU A 1 81 ? -0.016 12.520 -23.726 1.00 74.25 81 GLU A O 1
ATOM 618 N N . GLU A 1 82 ? 0.849 14.513 -24.334 1.00 60.75 82 GLU A N 1
ATOM 619 C CA . GLU A 1 82 ? 0.500 15.295 -23.128 1.00 60.75 82 GLU A CA 1
ATOM 620 C C . GLU A 1 82 ? -0.922 15.049 -22.586 1.00 60.75 82 GLU A C 1
ATOM 622 O O . GLU A 1 82 ? -1.167 15.145 -21.381 1.00 60.75 82 GLU A O 1
ATOM 627 N N . THR A 1 83 ? -1.871 14.680 -23.451 1.00 57.41 83 THR A N 1
ATOM 628 C CA . THR A 1 83 ? -3.261 14.377 -23.073 1.00 57.41 83 THR A CA 1
ATOM 629 C C . THR A 1 83 ? -3.406 13.103 -22.227 1.00 57.41 83 THR A C 1
ATOM 631 O O . THR A 1 83 ? -4.412 12.936 -21.535 1.00 57.41 83 THR A O 1
ATOM 634 N N . THR A 1 84 ? -2.386 12.240 -22.213 1.00 59.19 84 THR A N 1
ATOM 635 C CA . THR A 1 84 ? -2.366 10.935 -21.531 1.00 59.19 84 THR A CA 1
ATOM 636 C C . THR A 1 84 ? -1.407 10.871 -20.337 1.00 59.19 84 THR A C 1
ATOM 638 O O . THR A 1 84 ? -1.270 9.815 -19.721 1.00 59.19 84 THR A O 1
ATOM 641 N N . PHE A 1 85 ? -0.820 11.998 -19.906 1.00 55.78 85 PHE A N 1
ATOM 642 C CA . PHE A 1 85 ? 0.174 12.054 -18.815 1.00 55.78 85 PHE A CA 1
ATOM 643 C C . PHE A 1 85 ? -0.282 11.395 -17.493 1.00 55.78 85 PHE A C 1
ATOM 645 O O . PHE A 1 85 ? 0.525 10.900 -16.715 1.00 55.78 85 PHE A O 1
ATOM 652 N N . ARG A 1 86 ? -1.593 11.336 -17.211 1.00 66.50 86 ARG A N 1
ATOM 653 C CA . ARG A 1 86 ? -2.120 10.659 -16.004 1.00 66.50 86 ARG A CA 1
ATOM 654 C C . ARG A 1 86 ? -2.235 9.138 -16.131 1.00 66.50 86 ARG A C 1
ATOM 656 O O . ARG A 1 86 ? -2.421 8.481 -15.099 1.00 66.50 86 ARG A O 1
ATOM 663 N N . ALA A 1 87 ? -2.185 8.605 -17.350 1.00 75.19 87 ALA A N 1
ATOM 664 C CA . ALA A 1 87 ? -2.382 7.191 -17.638 1.00 75.19 87 ALA A CA 1
ATOM 665 C C . ALA A 1 87 ? -1.135 6.368 -17.306 1.00 75.19 87 ALA A C 1
ATOM 667 O O . ALA A 1 87 ? -1.276 5.258 -16.801 1.00 75.19 87 ALA A O 1
ATOM 668 N N . ILE A 1 88 ? 0.065 6.912 -17.515 1.00 79.12 88 ILE A N 1
ATOM 669 C CA . ILE A 1 88 ? 1.332 6.246 -17.196 1.00 79.12 88 ILE A CA 1
ATOM 670 C C . ILE A 1 88 ? 1.856 6.788 -15.866 1.00 79.12 88 ILE A C 1
ATOM 672 O O . ILE A 1 88 ? 1.983 7.991 -15.670 1.00 79.12 88 ILE A O 1
ATOM 676 N N . ARG A 1 89 ? 2.127 5.894 -14.915 1.00 77.62 89 ARG A N 1
ATOM 677 C CA . ARG A 1 89 ? 2.644 6.221 -13.584 1.00 77.62 89 ARG A CA 1
ATOM 678 C C . ARG A 1 89 ? 3.961 5.495 -13.361 1.00 77.62 89 ARG A C 1
ATOM 680 O O . ARG A 1 89 ? 3.988 4.273 -13.223 1.00 77.62 89 ARG A O 1
ATOM 687 N N . GLY A 1 90 ? 5.042 6.253 -13.297 1.00 70.69 90 GLY A N 1
ATOM 688 C CA . GLY A 1 90 ? 6.381 5.772 -12.981 1.00 70.69 90 GLY A CA 1
ATOM 689 C C . GLY A 1 90 ? 7.388 6.888 -13.212 1.00 70.69 90 GLY A C 1
ATOM 690 O O . GLY A 1 90 ? 7.142 7.769 -14.029 1.00 70.69 90 GLY A O 1
ATOM 691 N N . ASN A 1 91 ? 8.495 6.860 -12.476 1.00 68.06 91 ASN A N 1
ATOM 692 C CA . ASN A 1 91 ? 9.518 7.894 -12.589 1.00 68.06 91 ASN A CA 1
ATOM 693 C C . ASN A 1 91 ? 10.445 7.628 -13.770 1.00 68.06 91 ASN A C 1
ATOM 695 O O . ASN A 1 91 ? 10.597 6.490 -14.227 1.00 68.06 91 ASN A O 1
ATOM 699 N N . ARG A 1 92 ? 11.153 8.677 -14.190 1.00 75.75 92 ARG A N 1
ATOM 700 C CA . ARG A 1 92 ? 12.393 8.508 -14.948 1.00 75.75 92 ARG A CA 1
ATOM 701 C C . ARG A 1 92 ? 13.397 7.722 -14.108 1.00 75.75 92 ARG A C 1
ATOM 703 O O . ARG A 1 92 ? 13.505 7.931 -12.897 1.00 75.75 92 ARG A O 1
ATOM 710 N N . ALA A 1 93 ? 14.112 6.808 -14.742 1.00 76.69 93 ALA A N 1
ATOM 711 C CA . ALA A 1 93 ? 15.136 6.013 -14.091 1.00 76.69 93 ALA A CA 1
ATOM 712 C C . ALA A 1 93 ? 16.510 6.387 -14.635 1.00 76.69 93 ALA A C 1
ATOM 714 O O . ALA A 1 93 ? 16.779 6.213 -15.821 1.00 76.69 93 ALA A O 1
ATOM 715 N N . THR A 1 94 ? 17.379 6.851 -13.744 1.00 81.62 94 THR A N 1
ATOM 716 C CA . THR A 1 94 ? 18.802 7.043 -14.019 1.00 81.62 94 THR A CA 1
ATOM 717 C C . THR A 1 94 ? 19.529 5.705 -13.969 1.00 81.62 94 THR A C 1
ATOM 719 O O . THR A 1 94 ? 19.410 4.948 -12.999 1.00 81.62 94 THR A O 1
ATOM 722 N N . LEU A 1 95 ? 20.295 5.424 -15.016 1.00 81.56 95 LEU A N 1
ATOM 723 C CA . LEU A 1 95 ? 21.104 4.228 -15.184 1.00 81.56 95 LEU A CA 1
ATOM 724 C C . LEU A 1 95 ? 22.579 4.643 -15.250 1.00 81.56 95 LEU A C 1
ATOM 726 O O . LEU A 1 95 ? 22.960 5.329 -16.200 1.00 81.56 95 LEU A O 1
ATOM 730 N N . PRO A 1 96 ? 23.409 4.271 -14.261 1.00 82.38 96 PRO A N 1
ATOM 731 C CA . PRO A 1 96 ? 24.844 4.538 -14.296 1.00 82.38 96 PRO A CA 1
ATOM 732 C C . PRO A 1 96 ? 25.572 3.618 -15.285 1.00 82.38 96 PRO A C 1
ATOM 734 O O . PRO A 1 96 ? 25.106 2.518 -15.582 1.00 82.38 96 PRO A O 1
ATOM 737 N N . ALA A 1 97 ? 26.732 4.061 -15.771 1.00 80.31 97 ALA A N 1
ATOM 738 C CA . ALA A 1 97 ? 27.539 3.402 -16.807 1.00 80.31 97 ALA A CA 1
ATOM 739 C C . ALA A 1 97 ? 27.795 1.892 -16.601 1.00 80.31 97 ALA A C 1
ATOM 741 O O . ALA A 1 97 ? 27.919 1.147 -17.569 1.00 80.31 97 ALA A O 1
ATOM 742 N N . ASP A 1 98 ? 27.860 1.437 -15.351 1.00 80.38 98 ASP A N 1
ATOM 743 C CA . ASP A 1 98 ? 28.150 0.065 -14.922 1.00 80.38 98 ASP A CA 1
ATOM 744 C C . ASP A 1 98 ? 26.905 -0.833 -14.797 1.00 80.38 98 ASP A C 1
ATOM 746 O O . ASP A 1 98 ? 26.958 -1.927 -14.234 1.00 80.38 98 ASP A O 1
ATOM 750 N N . THR A 1 99 ? 25.760 -0.393 -15.316 1.00 78.06 99 THR A N 1
ATOM 751 C CA . THR A 1 99 ? 24.510 -1.151 -15.221 1.00 78.06 99 THR A CA 1
ATOM 752 C C . THR A 1 99 ? 24.461 -2.293 -16.238 1.00 78.06 99 THR A C 1
ATOM 754 O O . THR A 1 99 ? 24.075 -2.075 -17.383 1.00 78.06 99 THR A O 1
ATOM 757 N N . GLU A 1 100 ? 24.756 -3.527 -15.822 1.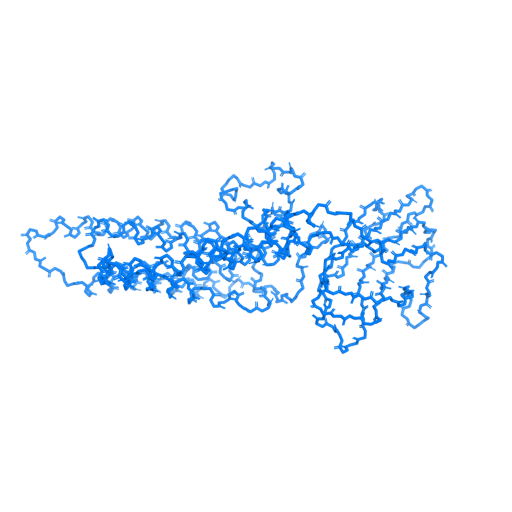00 80.75 100 GLU A N 1
ATOM 758 C CA . GLU A 1 100 ? 24.550 -4.728 -16.663 1.00 80.75 100 GLU A CA 1
ATOM 759 C C . GLU A 1 100 ? 23.067 -5.047 -16.861 1.00 80.75 100 GLU A C 1
ATOM 761 O O . GLU A 1 100 ? 22.618 -5.350 -17.961 1.00 80.75 100 GLU A O 1
ATOM 766 N N . HIS A 1 101 ? 22.290 -4.983 -15.777 1.00 83.56 101 HIS A N 1
ATOM 767 C CA . HIS A 1 101 ? 20.888 -5.380 -15.785 1.00 83.56 101 HIS A CA 1
ATOM 768 C C . HIS A 1 101 ? 20.060 -4.493 -14.867 1.00 83.56 101 HIS A C 1
ATOM 770 O O . HIS A 1 101 ? 20.285 -4.453 -13.653 1.00 83.56 101 HIS A O 1
ATOM 776 N N . LYS A 1 102 ? 19.043 -3.825 -15.415 1.00 83.44 102 LYS A N 1
ATOM 777 C CA . LYS A 1 102 ? 18.090 -3.045 -14.616 1.00 83.44 102 LYS A CA 1
ATOM 778 C C . LYS A 1 102 ? 16.656 -3.346 -15.005 1.00 83.44 102 LYS A C 1
ATOM 780 O O . LYS A 1 102 ? 16.306 -3.488 -16.169 1.00 83.44 102 LYS A O 1
ATOM 785 N N . ARG A 1 103 ? 15.804 -3.396 -13.981 1.00 82.75 103 ARG A N 1
ATOM 786 C CA . ARG A 1 103 ? 14.354 -3.530 -14.106 1.00 82.75 103 ARG A CA 1
ATOM 787 C C . ARG A 1 103 ? 13.678 -2.285 -13.553 1.00 82.75 103 ARG A C 1
ATOM 789 O O . ARG A 1 103 ? 13.823 -1.991 -12.369 1.00 82.75 103 ARG A O 1
ATOM 796 N N . ILE A 1 104 ? 12.911 -1.598 -14.388 1.00 83.25 104 ILE A N 1
ATOM 797 C CA . ILE A 1 104 ? 12.145 -0.403 -14.017 1.00 83.25 104 ILE A CA 1
ATOM 798 C C . ILE A 1 104 ? 10.666 -0.741 -14.173 1.00 83.25 104 ILE A C 1
ATOM 800 O O . ILE A 1 104 ? 10.279 -1.338 -15.172 1.00 83.25 104 ILE A O 1
ATOM 804 N N . THR A 1 105 ? 9.839 -0.428 -13.178 1.00 84.38 105 THR A N 1
ATOM 805 C CA . THR A 1 105 ? 8.413 -0.794 -13.182 1.00 84.38 105 THR A CA 1
ATOM 806 C C . THR A 1 105 ? 7.557 0.439 -13.444 1.00 84.38 105 THR A C 1
ATOM 808 O O . THR A 1 105 ? 7.784 1.474 -12.831 1.00 84.38 105 THR A O 1
ATOM 811 N N . TYR A 1 106 ? 6.566 0.307 -14.322 1.00 84.38 106 TYR A N 1
ATOM 812 C CA . TYR A 1 106 ? 5.589 1.344 -14.653 1.00 84.38 106 TYR A CA 1
ATOM 813 C C . TYR A 1 106 ? 4.171 0.808 -14.471 1.00 84.38 106 TYR A C 1
ATOM 815 O O . TYR A 1 106 ? 3.891 -0.367 -14.719 1.00 84.38 106 TYR A O 1
ATOM 823 N N . TYR A 1 107 ? 3.254 1.679 -14.065 1.00 85.88 107 TYR A N 1
ATOM 824 C CA . TYR A 1 107 ? 1.846 1.357 -13.863 1.00 85.88 107 TYR A CA 1
ATOM 825 C C . TYR A 1 107 ? 1.013 2.136 -14.864 1.00 85.88 107 TYR A C 1
ATOM 827 O O . TYR A 1 107 ? 1.014 3.362 -14.867 1.00 85.88 107 TYR A O 1
ATOM 835 N N . VAL A 1 108 ? 0.281 1.415 -15.700 1.00 86.38 108 VAL A N 1
ATOM 836 C CA . VAL A 1 108 ? -0.604 1.995 -16.703 1.00 86.38 108 VAL A CA 1
ATOM 837 C C . VAL A 1 108 ? -2.032 1.874 -16.185 1.00 86.38 108 VAL A C 1
ATOM 839 O O . VAL A 1 108 ? -2.540 0.766 -15.986 1.00 86.38 108 VAL A O 1
ATOM 842 N N . ALA A 1 109 ? -2.647 3.018 -15.903 1.00 83.19 109 ALA A N 1
ATOM 843 C CA . ALA A 1 109 ? -3.985 3.133 -15.335 1.00 83.19 109 ALA A CA 1
ATOM 844 C C . ALA A 1 109 ? -5.091 3.128 -16.401 1.00 83.19 109 ALA A C 1
ATOM 846 O O . ALA A 1 109 ? -6.189 2.658 -16.113 1.00 83.19 109 ALA A O 1
ATOM 847 N N . ASP A 1 110 ? -4.799 3.614 -17.610 1.00 83.69 110 ASP A N 1
ATOM 848 C CA . ASP A 1 110 ? -5.754 3.717 -18.719 1.00 83.69 110 ASP A CA 1
ATOM 849 C C . ASP A 1 110 ? -5.123 3.262 -20.044 1.00 83.69 110 ASP A C 1
ATOM 851 O O . ASP A 1 110 ? -3.906 3.100 -20.122 1.00 83.69 110 ASP A O 1
ATOM 855 N N . THR A 1 111 ? -5.933 3.008 -21.071 1.00 85.75 111 THR A N 1
ATOM 856 C CA . THR A 1 111 ? -5.434 2.661 -22.408 1.00 85.75 111 THR A CA 1
ATOM 857 C C . THR A 1 111 ? -4.688 3.838 -23.027 1.00 85.75 111 THR A C 1
ATOM 859 O O . THR A 1 111 ? -5.208 4.952 -23.055 1.00 85.75 111 THR A O 1
ATOM 862 N N . VAL A 1 112 ? -3.487 3.581 -23.542 1.00 85.69 112 VAL A N 1
ATOM 863 C CA . VAL A 1 112 ? -2.649 4.561 -24.240 1.00 85.69 112 VAL A CA 1
ATOM 864 C C . VAL A 1 112 ? -2.366 4.025 -25.635 1.00 85.69 112 VAL A C 1
ATOM 866 O O . VAL A 1 112 ? -1.761 2.963 -25.770 1.00 85.69 112 VAL A O 1
ATOM 869 N N . ASP A 1 113 ? -2.813 4.738 -26.664 1.00 84.56 113 ASP A N 1
ATOM 870 C CA . ASP A 1 113 ? -2.713 4.268 -28.052 1.00 84.56 113 ASP A CA 1
ATOM 871 C C . ASP A 1 113 ? -1.289 4.390 -28.618 1.00 84.56 113 ASP A C 1
ATOM 873 O O . ASP A 1 113 ? -0.856 3.528 -29.383 1.00 84.56 113 ASP A O 1
ATOM 877 N N . ALA A 1 114 ? -0.554 5.426 -28.206 1.00 85.31 114 ALA A N 1
ATOM 878 C CA . ALA A 1 114 ? 0.812 5.707 -28.636 1.00 85.31 114 ALA A CA 1
ATOM 879 C C . ALA A 1 114 ? 1.685 6.094 -27.432 1.00 85.31 114 ALA A C 1
ATOM 881 O O . ALA A 1 114 ? 1.682 7.240 -26.982 1.00 85.31 114 ALA A O 1
ATOM 882 N N . ALA A 1 115 ? 2.397 5.112 -26.881 1.00 85.75 115 ALA A N 1
ATOM 883 C CA . ALA A 1 115 ? 3.446 5.315 -25.889 1.00 85.75 115 ALA A CA 1
ATOM 884 C C . ALA A 1 115 ? 4.815 5.012 -26.504 1.00 85.75 115 ALA A C 1
ATOM 886 O O . ALA A 1 115 ? 4.940 4.089 -27.308 1.00 85.75 115 ALA A O 1
ATOM 887 N N . HIS A 1 116 ? 5.842 5.739 -26.080 1.00 86.50 116 HIS A N 1
ATOM 888 C CA . HIS A 1 116 ? 7.219 5.537 -26.513 1.00 86.50 116 HIS A CA 1
ATOM 889 C C . HIS A 1 116 ? 8.186 5.609 -25.333 1.00 86.50 116 HIS A C 1
ATOM 891 O O . HIS A 1 116 ? 7.922 6.202 -24.288 1.00 86.50 116 HIS A O 1
ATOM 897 N N . LEU A 1 117 ? 9.341 4.978 -25.503 1.00 85.50 117 LEU A N 1
ATOM 898 C CA . LEU A 1 117 ? 10.469 5.124 -24.601 1.00 85.50 117 LEU A CA 1
ATOM 899 C C . LEU A 1 117 ? 11.243 6.373 -24.988 1.00 85.50 117 LEU A C 1
ATOM 901 O O . LEU A 1 117 ? 11.642 6.497 -26.143 1.00 85.50 117 LEU A O 1
ATOM 905 N N . GLN A 1 118 ? 11.485 7.254 -24.025 1.00 85.44 118 GLN A N 1
ATOM 906 C CA . GLN A 1 118 ? 12.405 8.371 -24.168 1.00 85.44 118 GLN A CA 1
ATOM 907 C C . GLN A 1 118 ? 13.667 8.085 -23.359 1.00 85.44 118 GLN A C 1
ATOM 909 O O . GLN A 1 118 ? 13.616 7.716 -22.187 1.00 85.44 118 GLN A O 1
ATOM 914 N N . ILE A 1 119 ? 14.813 8.239 -24.011 1.00 86.31 119 ILE A N 1
ATOM 915 C CA . ILE A 1 119 ? 16.127 7.965 -23.447 1.00 86.31 119 ILE A CA 1
ATOM 916 C C . ILE A 1 119 ? 16.982 9.215 -23.610 1.00 86.31 119 ILE A C 1
ATOM 918 O O . ILE A 1 119 ? 17.199 9.698 -24.722 1.00 86.31 119 ILE A O 1
ATOM 922 N N . GLN A 1 120 ? 17.494 9.728 -22.500 1.00 86.38 120 GLN A N 1
ATOM 923 C CA . GLN A 1 120 ? 18.388 10.876 -22.460 1.00 86.38 120 GLN A CA 1
ATOM 924 C C . GLN A 1 120 ? 19.789 10.386 -22.054 1.00 86.38 120 GLN A C 1
ATOM 926 O O . GLN A 1 120 ? 20.018 10.112 -20.874 1.00 86.38 120 GLN A O 1
ATOM 931 N N . PRO A 1 121 ? 20.737 10.225 -22.994 1.00 83.00 121 PRO A N 1
ATOM 932 C CA . PRO A 1 121 ? 22.107 9.854 -22.648 1.00 83.00 121 PRO A CA 1
ATOM 933 C C . PRO A 1 121 ? 22.820 11.003 -21.918 1.00 83.00 121 PRO A C 1
ATOM 935 O O . PRO A 1 121 ? 22.620 12.173 -22.246 1.00 83.00 121 PRO A O 1
ATOM 938 N N . PHE A 1 122 ? 23.686 10.682 -20.953 1.00 82.56 122 PHE A N 1
ATOM 939 C CA . PHE A 1 122 ? 24.430 11.686 -20.175 1.00 82.56 122 PHE A CA 1
ATOM 940 C C . PHE A 1 122 ? 25.588 12.328 -20.932 1.00 82.56 122 PHE A C 1
ATOM 942 O O . PHE A 1 122 ? 25.976 13.458 -20.637 1.00 82.56 122 PHE A O 1
ATOM 949 N N . SER A 1 123 ? 26.133 11.635 -21.927 1.00 75.88 123 SER A N 1
ATOM 950 C CA . SER A 1 123 ? 27.120 12.199 -22.838 1.00 75.88 123 SER A CA 1
ATOM 951 C C . SER A 1 123 ? 26.941 11.644 -24.238 1.00 75.88 123 SER A C 1
ATOM 953 O O . SER A 1 123 ? 26.634 10.466 -24.420 1.00 75.88 123 SER A O 1
ATOM 955 N N . GLU A 1 124 ? 27.250 12.463 -25.231 1.00 66.94 124 GLU A N 1
ATOM 956 C CA . GLU A 1 124 ? 27.309 12.023 -26.617 1.00 66.94 124 GLU A CA 1
ATOM 957 C C . GLU A 1 124 ? 28.684 11.406 -26.925 1.00 66.94 124 GLU A C 1
ATOM 959 O O . GLU A 1 124 ? 29.712 11.999 -26.603 1.00 66.94 124 GLU A O 1
ATOM 964 N N . GLY A 1 125 ? 28.718 10.228 -27.564 1.00 58.69 125 GLY A N 1
ATOM 965 C CA . GLY A 1 125 ? 29.943 9.716 -28.204 1.00 58.69 125 GLY A CA 1
ATOM 966 C C . GLY A 1 125 ? 30.651 8.512 -27.566 1.00 58.69 125 GLY A C 1
ATOM 967 O O . GLY A 1 125 ? 31.848 8.348 -27.786 1.00 58.69 125 GLY A O 1
ATOM 968 N N . GLY A 1 126 ? 29.953 7.655 -26.815 1.00 66.06 126 GLY A N 1
ATOM 969 C CA . GLY A 1 126 ? 30.476 6.346 -26.392 1.00 66.06 126 GLY A CA 1
ATOM 970 C C . GLY A 1 126 ? 30.015 5.204 -27.304 1.00 66.06 126 GLY A C 1
ATOM 971 O O . GLY A 1 126 ? 28.929 5.283 -27.878 1.00 66.06 126 GLY A O 1
ATOM 972 N N . ASN A 1 127 ? 30.804 4.126 -27.409 1.00 70.50 127 ASN A N 1
ATOM 973 C CA . ASN A 1 127 ? 30.262 2.847 -27.881 1.00 70.50 127 ASN A CA 1
ATOM 974 C C . ASN A 1 127 ? 29.183 2.407 -26.890 1.00 70.50 127 ASN A C 1
ATOM 976 O O . ASN A 1 127 ? 29.449 2.352 -25.692 1.00 70.50 127 ASN A O 1
ATOM 980 N N . VAL A 1 128 ? 27.984 2.125 -27.389 1.00 80.12 128 VAL A N 1
ATOM 981 C CA . VAL A 1 128 ? 26.853 1.649 -26.593 1.00 80.12 128 VAL A CA 1
ATOM 982 C C . VAL A 1 128 ? 26.371 0.323 -27.160 1.00 80.12 128 VAL A C 1
ATOM 984 O O . VAL A 1 128 ? 26.323 0.148 -28.374 1.00 80.12 128 VAL A O 1
ATOM 987 N N . SER A 1 129 ? 26.040 -0.609 -26.279 1.00 82.69 129 SER A N 1
ATOM 988 C CA . SER A 1 129 ? 25.520 -1.929 -26.610 1.00 82.69 129 SER A CA 1
ATOM 989 C C . SER A 1 129 ? 24.539 -2.340 -25.519 1.00 82.69 129 SER A C 1
ATOM 991 O O . SER A 1 129 ? 24.936 -2.842 -24.464 1.00 82.69 129 SER A O 1
ATOM 993 N N . TYR A 1 130 ? 23.255 -2.078 -25.761 1.00 82.69 130 TYR A N 1
ATOM 994 C CA . TYR A 1 130 ? 22.175 -2.428 -24.846 1.00 82.69 130 TYR A CA 1
ATOM 995 C C . TYR A 1 130 ? 20.905 -2.828 -25.598 1.00 82.69 130 TYR A C 1
ATOM 997 O O . TYR A 1 130 ? 20.610 -2.315 -26.677 1.00 82.69 130 TYR A O 1
ATOM 1005 N N . GLU A 1 131 ? 20.138 -3.714 -24.976 1.00 85.12 131 GLU A N 1
ATOM 1006 C CA . GLU A 1 131 ? 18.832 -4.172 -25.425 1.00 85.12 131 GLU A CA 1
ATOM 1007 C C . GLU A 1 131 ? 17.753 -3.686 -24.450 1.00 85.12 131 GLU A C 1
ATOM 1009 O O . GLU A 1 131 ? 17.925 -3.707 -23.225 1.00 85.12 131 GLU A O 1
ATOM 1014 N N . LEU A 1 132 ? 16.629 -3.229 -25.002 1.00 86.50 132 LEU A N 1
ATOM 1015 C CA . LEU A 1 132 ? 15.474 -2.764 -24.246 1.00 86.50 132 LEU A CA 1
ATOM 1016 C C . LEU A 1 132 ? 14.286 -3.678 -24.495 1.00 86.50 132 LEU A C 1
ATOM 1018 O O . LEU A 1 132 ? 13.857 -3.860 -25.634 1.00 86.50 132 LEU A O 1
ATOM 1022 N N . LYS A 1 133 ? 13.695 -4.181 -23.410 1.00 88.62 133 LYS A N 1
ATOM 1023 C CA . LYS A 1 133 ? 12.460 -4.972 -23.458 1.00 88.62 133 LYS A CA 1
ATOM 1024 C C . LYS A 1 133 ? 11.413 -4.348 -22.561 1.00 88.62 133 LYS A C 1
ATOM 1026 O O . LYS A 1 133 ? 11.676 -4.047 -21.400 1.00 88.62 133 LYS A O 1
ATOM 1031 N N . VAL A 1 134 ? 10.208 -4.173 -23.082 1.00 87.81 134 VAL A N 1
ATOM 1032 C CA . VAL A 1 134 ? 9.035 -3.760 -22.315 1.00 87.81 134 VAL A CA 1
ATOM 1033 C C . VAL A 1 134 ? 8.119 -4.961 -22.183 1.00 87.81 134 VAL A C 1
ATOM 1035 O O . VAL A 1 134 ? 7.529 -5.427 -23.156 1.00 87.81 134 VAL A O 1
ATOM 1038 N N . GLU A 1 135 ? 7.973 -5.450 -20.960 1.00 90.38 135 GLU A N 1
ATOM 1039 C CA . GLU A 1 135 ? 7.143 -6.606 -20.645 1.00 90.38 135 GLU A CA 1
ATOM 1040 C C . GLU A 1 135 ? 5.918 -6.205 -19.831 1.00 90.38 135 GLU A C 1
ATOM 1042 O O . GLU A 1 135 ? 6.021 -5.527 -18.805 1.00 90.38 135 GLU A O 1
ATOM 1047 N N . LYS A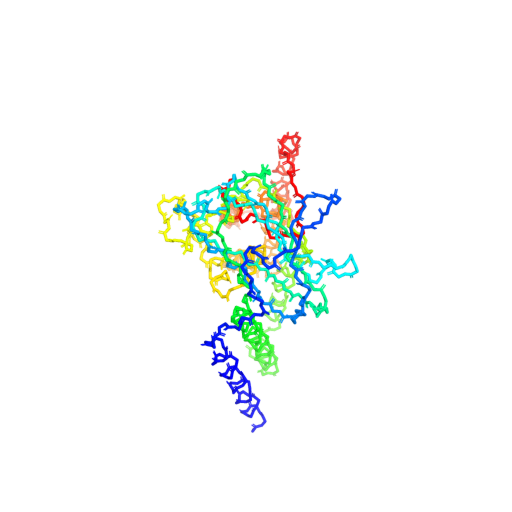 1 136 ? 4.745 -6.706 -20.219 1.00 89.56 136 LYS A N 1
ATOM 1048 C CA . LYS A 1 136 ? 3.559 -6.692 -19.369 1.00 89.56 136 LYS A CA 1
ATOM 1049 C C . LYS A 1 136 ? 3.676 -7.802 -18.332 1.00 89.56 136 LYS A C 1
ATOM 1051 O O . LYS A 1 136 ? 3.698 -8.989 -18.648 1.00 89.56 136 LYS A O 1
ATOM 1056 N N . THR A 1 137 ? 3.723 -7.415 -17.064 1.00 88.31 137 THR A N 1
ATOM 1057 C CA . THR A 1 137 ? 3.914 -8.342 -15.946 1.00 88.31 137 THR A CA 1
ATOM 1058 C C . THR A 1 137 ? 2.590 -8.893 -15.410 1.00 88.31 137 THR A C 1
ATOM 1060 O O . THR A 1 137 ? 1.522 -8.285 -15.533 1.00 88.31 137 THR A O 1
ATOM 1063 N N . THR A 1 138 ? 2.660 -10.017 -14.694 1.00 89.19 138 THR A N 1
ATOM 1064 C CA . THR A 1 138 ? 1.513 -10.579 -13.962 1.00 89.19 138 THR A CA 1
ATOM 1065 C C . THR A 1 138 ? 1.164 -9.844 -12.670 1.00 89.19 138 THR A C 1
ATOM 1067 O O . THR A 1 138 ? 0.124 -10.131 -12.074 1.00 89.19 138 THR A O 1
ATOM 1070 N N . ALA A 1 139 ? 1.964 -8.856 -12.252 1.00 87.31 139 ALA A N 1
ATOM 1071 C CA . ALA A 1 139 ? 1.696 -8.048 -11.064 1.00 87.31 139 ALA A CA 1
ATOM 1072 C C . ALA A 1 139 ? 0.306 -7.394 -11.114 1.00 87.31 139 ALA A C 1
ATOM 1074 O O . ALA A 1 139 ? -0.425 -7.441 -10.129 1.00 87.31 139 ALA A O 1
ATOM 1075 N N . GLY A 1 140 ? -0.122 -6.900 -12.282 1.00 86.75 140 GLY A N 1
ATOM 1076 C CA . GLY A 1 140 ? -1.470 -6.342 -12.448 1.00 86.75 140 GLY A CA 1
ATOM 1077 C C . GLY A 1 140 ? -2.587 -7.350 -12.140 1.00 86.75 140 GLY A C 1
ATOM 1078 O O . GLY A 1 140 ? -3.581 -7.004 -11.505 1.00 86.75 140 GLY A O 1
ATOM 1079 N N . ARG A 1 141 ? -2.402 -8.625 -12.511 1.00 89.31 141 ARG A N 1
ATOM 1080 C CA . ARG A 1 141 ? -3.366 -9.702 -12.221 1.00 89.31 141 ARG A CA 1
ATOM 1081 C C . ARG A 1 141 ? -3.377 -10.062 -10.734 1.00 89.31 141 ARG A C 1
ATOM 1083 O O . ARG A 1 141 ? -4.449 -10.257 -10.168 1.00 89.31 141 ARG A O 1
ATOM 1090 N N . ARG A 1 142 ? -2.205 -10.075 -10.086 1.00 91.31 142 ARG A N 1
ATOM 1091 C CA . ARG A 1 142 ? -2.073 -10.287 -8.633 1.00 91.31 142 ARG A CA 1
ATOM 1092 C C . ARG A 1 142 ? -2.757 -9.185 -7.826 1.00 91.31 142 ARG A C 1
ATOM 1094 O O . ARG A 1 142 ? -3.490 -9.480 -6.886 1.00 91.31 142 ARG A O 1
ATOM 1101 N N . ILE A 1 143 ? -2.567 -7.928 -8.225 1.00 91.12 143 ILE A N 1
ATOM 1102 C CA . ILE A 1 143 ? -3.253 -6.773 -7.632 1.00 91.12 143 ILE A CA 1
ATOM 1103 C C . ILE A 1 143 ? -4.769 -6.931 -7.775 1.00 91.12 143 ILE A C 1
ATOM 1105 O O . ILE A 1 143 ? -5.489 -6.827 -6.783 1.00 91.12 143 ILE A O 1
ATOM 1109 N N . LEU A 1 144 ? -5.254 -7.240 -8.983 1.00 90.75 144 LEU A N 1
ATOM 1110 C CA . LEU A 1 144 ? -6.681 -7.446 -9.237 1.00 90.75 144 LEU A CA 1
ATOM 1111 C C . LEU A 1 144 ? -7.260 -8.567 -8.364 1.00 90.75 144 LEU A C 1
ATOM 1113 O O . LEU A 1 144 ? -8.317 -8.388 -7.761 1.00 90.75 144 LEU A O 1
ATOM 1117 N N . PHE A 1 145 ? -6.556 -9.696 -8.253 1.00 92.62 145 PHE A N 1
ATOM 1118 C CA . PHE A 1 145 ? -6.942 -10.795 -7.370 1.00 92.62 145 PHE A CA 1
ATOM 1119 C C . PHE A 1 145 ? -7.104 -10.324 -5.919 1.00 92.62 145 PHE A C 1
ATOM 1121 O O . PHE A 1 145 ? -8.134 -10.594 -5.303 1.00 92.62 145 PHE A O 1
ATOM 1128 N N . VAL A 1 146 ? -6.132 -9.577 -5.386 1.00 92.88 146 VAL A N 1
ATOM 1129 C CA . VAL A 1 146 ? -6.185 -9.061 -4.009 1.00 92.88 146 VAL A CA 1
ATOM 1130 C C . VAL A 1 146 ? -7.332 -8.069 -3.820 1.00 92.88 146 VAL A C 1
ATOM 1132 O O . VAL A 1 146 ? -8.037 -8.148 -2.815 1.00 92.88 146 VAL A O 1
ATOM 1135 N N . ILE A 1 147 ? -7.577 -7.179 -4.784 1.00 91.94 147 ILE A N 1
ATOM 1136 C CA . ILE A 1 147 ? -8.701 -6.231 -4.731 1.00 91.94 147 ILE A CA 1
ATOM 1137 C C . ILE A 1 147 ? -10.036 -6.980 -4.672 1.00 91.94 147 ILE A C 1
ATOM 1139 O O . ILE A 1 147 ? -10.863 -6.697 -3.804 1.00 91.94 147 ILE A O 1
ATOM 1143 N N . VAL A 1 148 ? -10.243 -7.959 -5.558 1.00 93.44 148 VAL A N 1
ATOM 1144 C CA . VAL A 1 148 ? -11.477 -8.760 -5.597 1.00 93.44 148 VAL A CA 1
ATOM 1145 C C . VAL A 1 148 ? -11.641 -9.581 -4.315 1.00 93.44 148 VAL A C 1
ATOM 1147 O O . VAL A 1 148 ? -12.736 -9.631 -3.757 1.00 93.44 148 VAL A O 1
ATOM 1150 N N . LEU A 1 149 ? -10.553 -10.158 -3.797 1.00 94.00 149 LEU A N 1
ATOM 1151 C CA . LEU A 1 149 ? -10.541 -10.889 -2.529 1.00 94.00 149 LEU A CA 1
ATOM 1152 C C . LEU A 1 149 ? -10.979 -10.003 -1.356 1.00 94.00 149 LEU A C 1
ATOM 1154 O O . LEU A 1 149 ? -11.837 -10.402 -0.568 1.00 94.00 149 LEU A O 1
ATOM 1158 N N . VAL A 1 150 ? -10.418 -8.795 -1.246 1.00 92.75 150 VAL A N 1
ATOM 1159 C CA . VAL A 1 150 ? -10.783 -7.830 -0.197 1.00 92.75 150 VAL A CA 1
ATOM 1160 C C . VAL A 1 150 ? -12.237 -7.389 -0.353 1.00 92.75 150 VAL A C 1
ATOM 1162 O O . VAL A 1 150 ? -12.966 -7.335 0.636 1.00 92.75 150 VAL A O 1
ATOM 1165 N N . LEU A 1 151 ? -12.692 -7.132 -1.582 1.00 93.50 151 LEU A N 1
ATOM 1166 C CA . LEU A 1 151 ? -14.071 -6.738 -1.858 1.00 93.50 151 LEU A CA 1
ATOM 1167 C C . LEU A 1 151 ? -15.064 -7.824 -1.424 1.00 93.50 151 LEU A C 1
ATOM 1169 O O . LEU A 1 151 ? -16.039 -7.517 -0.735 1.00 93.50 151 LEU A O 1
ATOM 1173 N N . PHE A 1 152 ? -14.796 -9.091 -1.746 1.00 93.12 152 PHE A N 1
ATOM 1174 C CA . PHE A 1 152 ? -15.613 -10.210 -1.277 1.00 93.12 152 PHE A CA 1
ATOM 1175 C C . PHE A 1 152 ? -15.568 -10.357 0.242 1.00 93.12 152 PHE A C 1
ATOM 1177 O O . PHE A 1 152 ? -16.624 -10.457 0.863 1.00 93.12 152 PHE A O 1
ATOM 1184 N N . ALA A 1 153 ? -14.394 -10.246 0.869 1.00 90.81 153 ALA A N 1
ATOM 1185 C CA . ALA A 1 153 ? -14.283 -10.269 2.327 1.00 90.81 153 ALA A CA 1
ATOM 1186 C C . ALA A 1 153 ? -15.108 -9.150 2.996 1.00 90.81 153 ALA A C 1
ATOM 1188 O O . ALA A 1 153 ? -15.772 -9.385 4.011 1.00 90.81 153 ALA A O 1
ATOM 1189 N N . CYS A 1 154 ? -15.125 -7.944 2.418 1.00 90.69 154 CYS A N 1
ATOM 1190 C CA . CYS A 1 154 ? -15.956 -6.834 2.883 1.00 90.69 154 CYS A CA 1
ATOM 1191 C C . CYS A 1 154 ? -17.455 -7.130 2.722 1.00 90.69 154 CYS A C 1
ATOM 1193 O O . CYS A 1 154 ? -18.217 -6.946 3.677 1.00 90.69 154 CYS A O 1
ATOM 1195 N N . LEU A 1 155 ? -17.889 -7.607 1.550 1.00 90.06 155 LEU A N 1
ATOM 1196 C CA . LEU A 1 155 ? -19.292 -7.947 1.286 1.00 90.06 155 LEU A CA 1
ATOM 1197 C C . LEU A 1 155 ? -19.793 -9.063 2.209 1.00 90.06 155 LEU A C 1
ATOM 1199 O O . LEU A 1 155 ? -20.864 -8.936 2.814 1.00 90.06 155 LEU A O 1
ATOM 1203 N N . ASP A 1 156 ? -18.998 -10.115 2.389 1.00 89.06 156 ASP A N 1
ATOM 1204 C CA . ASP A 1 156 ? -19.303 -11.208 3.307 1.00 89.06 156 ASP A CA 1
ATOM 1205 C C . ASP A 1 156 ? -19.339 -10.739 4.759 1.00 89.06 156 ASP A C 1
ATOM 1207 O O . ASP A 1 156 ? -20.258 -11.090 5.507 1.00 89.06 156 ASP A O 1
ATOM 1211 N N . GLY A 1 157 ? -18.390 -9.890 5.158 1.00 86.31 157 GLY A N 1
ATOM 1212 C CA . GLY A 1 157 ? -18.371 -9.252 6.470 1.00 86.31 157 GLY A CA 1
ATOM 1213 C C . GLY A 1 157 ? -19.660 -8.475 6.746 1.00 86.31 157 GLY A C 1
ATOM 1214 O O . GLY A 1 157 ? -20.292 -8.667 7.791 1.00 86.31 157 GLY A O 1
ATOM 1215 N N . ILE A 1 158 ? -20.114 -7.666 5.783 1.00 87.19 158 ILE A N 1
ATOM 1216 C CA . ILE A 1 158 ? -21.380 -6.922 5.856 1.00 87.19 158 ILE A CA 1
ATOM 1217 C C . ILE A 1 158 ? -22.572 -7.884 5.937 1.00 87.19 158 ILE A C 1
ATOM 1219 O O . ILE A 1 158 ? -23.468 -7.692 6.765 1.00 87.19 158 ILE A O 1
ATOM 1223 N N . ALA A 1 159 ? -22.594 -8.947 5.131 1.00 86.69 159 ALA A N 1
ATOM 1224 C CA . ALA A 1 159 ? -23.674 -9.930 5.130 1.00 86.69 159 ALA A CA 1
ATOM 1225 C C . ALA A 1 159 ? -23.766 -10.699 6.461 1.00 86.69 159 ALA A C 1
ATOM 1227 O O . ALA A 1 159 ? -24.864 -10.906 6.993 1.00 86.69 159 ALA A O 1
ATOM 1228 N N . ILE A 1 160 ? -22.625 -11.102 7.030 1.00 86.06 160 ILE A N 1
ATOM 1229 C CA . ILE A 1 160 ? -22.536 -11.750 8.344 1.00 86.06 160 ILE A CA 1
ATOM 1230 C C . ILE A 1 160 ? -22.984 -10.781 9.435 1.00 86.06 160 ILE A C 1
ATOM 1232 O O . ILE A 1 160 ? -23.799 -11.153 10.283 1.00 86.06 160 ILE A O 1
ATOM 1236 N N . PHE A 1 161 ? -22.506 -9.536 9.405 1.00 82.12 161 PHE A N 1
ATOM 1237 C CA . PHE A 1 161 ? -22.898 -8.515 10.370 1.00 82.12 161 PHE A CA 1
ATOM 1238 C C . PHE A 1 161 ? -24.406 -8.254 10.319 1.00 82.12 161 PHE A C 1
ATOM 1240 O O . PHE A 1 161 ? -25.076 -8.322 11.350 1.00 82.12 161 PHE A O 1
ATOM 1247 N N . ARG A 1 162 ? -24.978 -8.075 9.123 1.00 84.19 162 ARG A N 1
ATOM 1248 C CA . ARG A 1 162 ? -26.425 -7.920 8.921 1.00 84.19 162 ARG A CA 1
ATOM 1249 C C . ARG A 1 162 ? -27.208 -9.113 9.471 1.00 84.19 162 ARG A C 1
ATOM 1251 O O . ARG A 1 162 ? -28.220 -8.916 10.140 1.00 84.19 162 ARG A O 1
ATOM 1258 N N . ARG A 1 163 ? -26.745 -10.346 9.242 1.00 84.62 163 ARG A N 1
ATOM 1259 C CA . ARG A 1 163 ? -27.388 -11.550 9.796 1.00 84.62 163 ARG A CA 1
ATOM 1260 C C . ARG A 1 163 ? -27.373 -11.537 11.324 1.00 84.62 163 ARG A C 1
ATOM 1262 O O . ARG A 1 163 ? -28.423 -11.706 11.932 1.00 84.62 163 ARG A O 1
ATOM 1269 N N . LYS A 1 164 ? -26.220 -11.263 11.940 1.00 82.25 164 LYS A N 1
ATOM 1270 C CA . LYS A 1 164 ? -26.086 -11.146 13.402 1.00 82.25 164 LYS A CA 1
ATOM 1271 C C . LYS A 1 164 ? -26.976 -10.043 13.986 1.00 82.25 164 LYS A C 1
ATOM 1273 O O . LYS A 1 164 ? -27.522 -10.182 15.080 1.00 82.25 164 LYS A O 1
ATOM 1278 N N . VAL A 1 165 ? -27.158 -8.947 13.245 1.00 80.38 165 VAL A N 1
ATOM 1279 C CA . VAL A 1 165 ? -28.057 -7.842 13.603 1.00 80.38 165 VAL A CA 1
ATOM 1280 C C . VAL A 1 165 ? -29.522 -8.285 13.592 1.00 80.38 165 VAL A C 1
ATOM 1282 O O . VAL A 1 165 ? -30.230 -7.958 14.548 1.00 80.38 165 VAL A O 1
ATOM 1285 N N . LEU A 1 166 ? -29.948 -9.020 12.557 1.00 81.19 166 LEU A N 1
ATOM 1286 C CA . LEU A 1 166 ? -31.312 -9.539 12.382 1.00 81.19 166 LEU A CA 1
ATOM 1287 C C . LEU A 1 166 ? -31.648 -10.655 13.381 1.00 81.19 166 LEU A C 1
ATOM 1289 O O . LEU A 1 166 ? -32.740 -10.664 13.940 1.00 81.19 166 LEU A O 1
ATOM 1293 N N . CYS A 1 167 ? -30.697 -11.545 13.671 1.00 81.25 167 CYS A N 1
ATOM 1294 C CA . CYS A 1 167 ? -30.850 -12.638 14.637 1.00 81.25 167 CYS A CA 1
ATOM 1295 C C . CYS A 1 167 ? -30.763 -12.183 16.109 1.00 81.25 167 CYS A C 1
ATOM 1297 O O . CYS A 1 167 ? -30.794 -13.020 17.002 1.00 81.25 167 CYS A O 1
ATOM 1299 N N . LYS A 1 168 ? -30.646 -10.870 16.380 1.00 77.56 168 LYS A N 1
ATOM 1300 C CA . LYS A 1 168 ? -30.489 -10.272 17.726 1.00 77.56 168 LYS A CA 1
ATOM 1301 C C . LYS A 1 168 ? -29.307 -10.814 18.552 1.00 77.56 168 LYS A C 1
ATOM 1303 O O . LYS A 1 168 ? -29.223 -10.539 19.743 1.00 77.56 168 LYS A O 1
ATOM 1308 N N . GLU A 1 169 ? -28.345 -11.485 17.923 1.00 74.81 169 GLU A N 1
ATOM 1309 C CA . GLU A 1 169 ? -27.145 -12.027 18.583 1.00 74.81 169 GLU A CA 1
ATOM 1310 C C . GLU A 1 169 ? -26.198 -10.926 19.093 1.00 74.81 169 GLU A C 1
ATOM 1312 O O . GLU A 1 169 ? -25.363 -11.152 19.966 1.00 74.81 169 GLU A O 1
ATOM 1317 N N . VAL A 1 170 ? -26.318 -9.710 18.550 1.00 72.81 170 VAL A N 1
ATOM 1318 C CA . VAL A 1 170 ? -25.492 -8.557 18.922 1.00 72.81 170 VAL A CA 1
ATOM 1319 C C . VAL A 1 170 ? -26.363 -7.507 19.604 1.00 72.81 170 VAL A C 1
ATOM 1321 O O . VAL A 1 170 ? -27.371 -7.065 19.045 1.00 72.81 170 VAL A O 1
ATOM 1324 N N . SER A 1 171 ? -25.950 -7.064 20.795 1.00 75.81 171 SER A N 1
ATOM 1325 C CA . SER A 1 171 ? -26.623 -5.977 21.510 1.00 75.81 171 SER A CA 1
ATOM 1326 C C . SER A 1 171 ? -26.566 -4.669 20.711 1.00 75.81 171 SER A C 1
ATOM 1328 O O . SER A 1 171 ? -25.595 -4.405 19.999 1.00 75.81 171 SER A O 1
ATOM 1330 N N . GLY A 1 172 ? -27.591 -3.817 20.837 1.00 75.75 172 GLY A N 1
ATOM 1331 C CA . GLY A 1 172 ? -27.642 -2.522 20.138 1.00 75.75 172 GLY A CA 1
ATOM 1332 C C . GLY A 1 172 ? -26.398 -1.656 20.382 1.00 75.75 172 GLY A C 1
ATOM 1333 O O . GLY A 1 172 ? -25.867 -1.053 19.454 1.00 75.75 172 GLY A O 1
ATOM 1334 N N . GLN A 1 173 ? -25.865 -1.694 21.604 1.00 79.25 173 GLN A N 1
ATOM 1335 C CA . GLN A 1 173 ? -24.645 -0.985 21.986 1.00 79.25 173 GLN A CA 1
ATOM 1336 C C . GLN A 1 173 ? -23.402 -1.493 21.236 1.00 79.25 173 GLN A C 1
ATOM 1338 O O . GLN A 1 173 ? -22.630 -0.685 20.729 1.00 79.25 173 GLN A O 1
ATOM 1343 N N . LYS A 1 174 ? -23.224 -2.816 21.094 1.00 81.50 174 LYS A N 1
ATOM 1344 C CA . LYS A 1 174 ? -22.094 -3.400 20.344 1.00 81.50 174 LYS A CA 1
ATOM 1345 C C . LYS A 1 174 ? -22.158 -3.084 18.846 1.00 81.50 174 LYS A C 1
ATOM 1347 O O . LYS A 1 174 ? -21.116 -2.881 18.232 1.00 81.50 174 LYS A O 1
ATOM 1352 N N . LYS A 1 175 ? -23.363 -2.993 18.266 1.00 83.75 175 LYS A N 1
ATOM 1353 C CA . LYS A 1 175 ? -23.548 -2.571 16.863 1.00 83.75 175 LYS A CA 1
ATOM 1354 C C . LYS A 1 175 ? -23.006 -1.161 16.646 1.00 83.75 175 LYS A C 1
ATOM 1356 O O . LYS A 1 175 ? -22.193 -0.950 15.754 1.00 83.75 175 LYS A O 1
ATOM 1361 N N . TRP A 1 176 ? -23.429 -0.228 17.500 1.00 84.62 176 TRP A N 1
ATOM 1362 C CA . TRP A 1 176 ? -23.012 1.168 17.412 1.00 84.62 176 TRP A CA 1
ATOM 1363 C C . TRP A 1 176 ? -21.506 1.329 17.621 1.00 84.62 176 TRP A C 1
ATOM 1365 O O . TRP A 1 176 ? -20.872 2.071 16.883 1.00 84.62 176 TRP A O 1
ATOM 1375 N N . ILE A 1 177 ? -20.922 0.577 18.561 1.00 88.19 177 ILE A N 1
ATOM 1376 C CA . ILE A 1 177 ? -19.476 0.599 18.810 1.00 88.19 177 ILE A CA 1
ATOM 1377 C C . ILE A 1 177 ? -18.686 0.195 17.566 1.00 88.19 177 ILE A C 1
ATOM 1379 O O . ILE A 1 177 ? -17.774 0.912 17.169 1.00 88.19 177 ILE A O 1
ATOM 1383 N N . ASN A 1 178 ? -19.049 -0.922 16.932 1.00 86.31 178 ASN A N 1
ATOM 1384 C CA . ASN A 1 178 ? -18.337 -1.389 15.745 1.00 86.31 178 ASN A CA 1
ATOM 1385 C C . ASN A 1 178 ? -18.448 -0.382 14.593 1.00 86.31 178 ASN A C 1
ATOM 1387 O O . ASN A 1 178 ? -17.442 -0.069 13.965 1.00 86.31 178 ASN A O 1
ATOM 1391 N N . CYS A 1 179 ? -19.640 0.177 14.352 1.00 88.38 179 CYS A N 1
ATOM 1392 C CA . CYS A 1 179 ? -19.820 1.224 13.343 1.00 88.38 179 CYS A CA 1
ATOM 1393 C C . CYS A 1 179 ? -19.013 2.490 13.670 1.00 88.38 179 CYS A C 1
ATOM 1395 O O . CYS A 1 179 ? -18.414 3.071 12.771 1.00 88.38 179 CYS A O 1
ATOM 1397 N N . ALA A 1 180 ? -18.960 2.895 14.941 1.00 90.94 180 ALA A N 1
ATOM 1398 C CA . ALA A 1 180 ? -18.185 4.053 15.372 1.00 90.94 180 ALA A CA 1
ATOM 1399 C C . ALA A 1 180 ? -16.680 3.835 15.173 1.00 90.94 180 ALA A C 1
ATOM 1401 O O . ALA A 1 180 ? -16.022 4.728 14.657 1.00 90.94 180 ALA A O 1
ATOM 1402 N N . MET A 1 181 ? -16.137 2.656 15.503 1.00 93.50 181 MET A N 1
ATOM 1403 C CA . MET A 1 181 ? -14.722 2.352 15.243 1.00 93.50 181 MET A CA 1
ATOM 1404 C C . MET A 1 181 ? -14.390 2.412 13.751 1.00 93.50 181 MET A C 1
ATOM 1406 O O . MET A 1 181 ? -13.396 3.025 13.377 1.00 93.50 181 MET A O 1
ATOM 1410 N N . VAL A 1 182 ? -15.240 1.830 12.896 1.00 91.88 182 VAL A N 1
ATOM 1411 C CA . VAL A 1 182 ? -15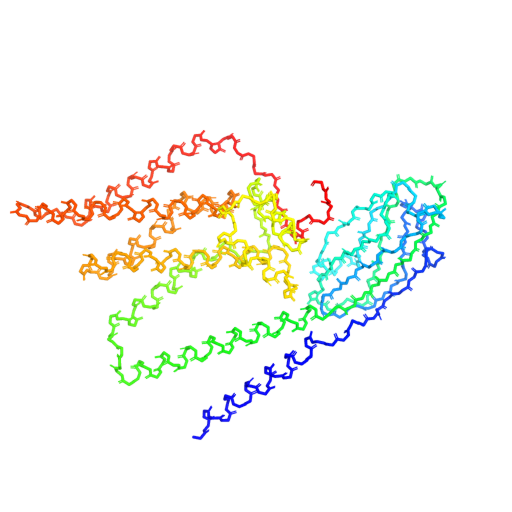.059 1.908 11.437 1.00 91.88 182 VAL A CA 1
ATOM 1412 C C . VAL A 1 182 ? -15.102 3.363 10.968 1.00 91.88 182 VAL A C 1
ATOM 1414 O O . VAL A 1 182 ? -14.232 3.775 10.213 1.00 91.88 182 VAL A O 1
ATOM 1417 N N . GLY A 1 183 ? -16.057 4.165 11.450 1.00 93.12 183 GLY A N 1
ATOM 1418 C CA . GLY A 1 183 ? -16.145 5.588 11.110 1.00 93.12 183 GLY A CA 1
ATOM 1419 C C . GLY A 1 183 ? -14.924 6.393 11.564 1.00 93.12 183 GLY A C 1
ATOM 1420 O O . GLY A 1 183 ? -14.395 7.189 10.794 1.00 93.12 183 GLY A O 1
ATOM 1421 N N . ILE A 1 184 ? -14.434 6.144 12.782 1.00 93.19 184 ILE A N 1
ATOM 1422 C CA . ILE A 1 184 ? -13.229 6.783 13.325 1.00 93.19 184 ILE A CA 1
ATOM 1423 C C . ILE A 1 184 ? -12.005 6.442 12.459 1.00 93.19 184 ILE A C 1
ATOM 1425 O O . ILE A 1 184 ? -11.235 7.324 12.079 1.00 93.19 184 ILE A O 1
ATOM 1429 N N . TRP A 1 185 ? -11.847 5.169 12.101 1.00 94.69 185 TRP A N 1
ATOM 1430 C CA . TRP A 1 185 ? -10.755 4.714 11.245 1.00 94.69 185 TRP A CA 1
ATOM 1431 C C . TRP A 1 185 ? -10.842 5.278 9.819 1.00 94.69 185 TRP A C 1
ATOM 1433 O O . TRP A 1 185 ? -9.841 5.747 9.286 1.00 94.69 185 TRP A O 1
ATOM 1443 N N . MET A 1 186 ? -12.039 5.323 9.227 1.00 92.44 186 MET A N 1
ATOM 1444 C CA . MET A 1 186 ? -12.259 5.912 7.900 1.00 92.44 186 MET A CA 1
ATOM 1445 C C . MET A 1 186 ? -11.876 7.391 7.861 1.00 92.44 186 MET A C 1
ATOM 1447 O O . MET A 1 186 ? -11.212 7.820 6.924 1.00 92.44 186 MET A O 1
ATOM 1451 N N . ILE A 1 187 ? -12.236 8.160 8.895 1.00 90.19 187 ILE A N 1
ATOM 1452 C CA . ILE A 1 187 ? -11.829 9.567 9.017 1.00 90.19 187 ILE A CA 1
ATOM 1453 C C . ILE A 1 187 ? -10.306 9.678 9.136 1.00 90.19 187 ILE A C 1
ATOM 1455 O O . ILE A 1 187 ? -9.707 10.523 8.477 1.00 90.19 187 ILE A O 1
ATOM 1459 N N . ALA A 1 188 ? -9.666 8.803 9.923 1.00 87.62 188 ALA A N 1
ATOM 1460 C CA . ALA A 1 188 ? -8.207 8.765 10.004 1.00 87.62 188 ALA A CA 1
ATOM 1461 C C . ALA A 1 188 ? -7.565 8.479 8.635 1.00 87.62 188 ALA A C 1
ATOM 1463 O O . ALA A 1 188 ? -6.491 8.997 8.358 1.00 87.62 188 ALA A O 1
ATOM 1464 N N . CYS A 1 189 ? -8.219 7.714 7.760 1.00 89.75 189 CYS A N 1
ATOM 1465 C CA . CYS A 1 189 ? -7.706 7.379 6.431 1.00 89.75 189 CYS A CA 1
ATOM 1466 C C . CYS A 1 189 ? -7.950 8.455 5.358 1.00 89.75 189 CYS A C 1
ATOM 1468 O O . CYS A 1 189 ? -7.410 8.315 4.266 1.00 89.75 189 CYS A O 1
ATOM 1470 N N . ILE A 1 190 ? -8.708 9.528 5.627 1.00 86.81 190 ILE A N 1
ATOM 1471 C CA . ILE A 1 190 ? -8.989 10.586 4.631 1.00 86.81 190 ILE A CA 1
ATOM 1472 C C . ILE A 1 190 ? -7.710 11.156 3.986 1.00 86.81 190 ILE A C 1
ATOM 1474 O O . ILE A 1 190 ? -7.681 11.246 2.758 1.00 86.81 190 ILE A O 1
ATOM 1478 N N . PRO A 1 191 ? -6.631 11.479 4.733 1.00 82.19 191 PRO A N 1
ATOM 1479 C CA . PRO A 1 191 ? -5.395 11.988 4.135 1.00 82.19 191 PRO A CA 1
ATOM 1480 C C . PRO A 1 191 ? -4.710 11.004 3.178 1.00 82.19 191 PRO A C 1
ATOM 1482 O O . PRO A 1 191 ? -3.887 11.421 2.377 1.00 82.19 191 PRO A O 1
ATOM 1485 N N . LEU A 1 192 ? -5.031 9.707 3.245 1.00 82.19 192 LEU A N 1
ATOM 1486 C CA . LEU A 1 192 ? -4.461 8.680 2.367 1.00 82.19 192 LEU A CA 1
ATOM 1487 C C . LEU A 1 192 ? -5.171 8.591 1.012 1.00 82.19 192 LEU A C 1
ATOM 1489 O O . LEU A 1 192 ? -4.652 7.944 0.106 1.00 82.19 192 LEU A O 1
ATOM 1493 N N . LEU A 1 193 ? -6.351 9.204 0.879 1.00 80.81 193 LEU A N 1
ATOM 1494 C CA . LEU A 1 193 ? -7.152 9.170 -0.348 1.00 80.81 193 LEU A CA 1
ATOM 1495 C C . LEU A 1 193 ? -6.656 10.150 -1.417 1.00 80.81 193 LEU A C 1
ATOM 1497 O O . LEU A 1 193 ? -7.158 10.121 -2.535 1.00 80.81 193 LEU A O 1
ATOM 1501 N N . VAL A 1 194 ? -5.703 11.022 -1.082 1.00 74.88 194 VAL A N 1
ATOM 1502 C CA . VAL A 1 194 ? -5.077 11.925 -2.055 1.00 74.88 194 VAL A CA 1
ATOM 1503 C C . VAL A 1 194 ? -4.073 11.162 -2.915 1.00 74.88 194 VAL A C 1
ATOM 1505 O O . VAL A 1 194 ? -3.469 10.189 -2.459 1.00 74.88 194 VAL A O 1
ATOM 1508 N N . ASP A 1 195 ? -3.877 11.601 -4.156 1.00 64.19 195 ASP A N 1
ATOM 1509 C CA . ASP A 1 195 ? -3.016 10.899 -5.116 1.00 64.19 195 ASP A CA 1
ATOM 1510 C C . ASP A 1 195 ? -1.526 10.999 -4.761 1.00 64.19 195 ASP A C 1
ATOM 1512 O O . ASP A 1 195 ? -0.789 10.030 -4.940 1.00 64.19 195 ASP A O 1
ATOM 1516 N N . TYR A 1 196 ? -1.093 12.096 -4.141 1.00 62.53 196 TYR A N 1
ATOM 1517 C CA . TYR A 1 196 ? 0.297 12.288 -3.725 1.00 62.53 196 TYR A CA 1
ATOM 1518 C C . TYR A 1 196 ? 0.588 11.721 -2.327 1.00 62.53 196 TYR A C 1
ATOM 1520 O O . TYR A 1 196 ? -0.312 11.365 -1.563 1.00 62.53 196 TYR A O 1
ATOM 1528 N N . LEU A 1 197 ? 1.868 11.624 -1.978 1.00 63.97 197 LEU A N 1
ATOM 1529 C CA . LEU A 1 197 ? 2.322 11.360 -0.613 1.00 63.97 197 LEU A CA 1
ATOM 1530 C C . LEU A 1 197 ? 3.183 12.541 -0.152 1.00 63.97 197 LEU A C 1
ATOM 1532 O O . LEU A 1 197 ? 4.053 12.996 -0.893 1.00 63.97 197 LEU A O 1
ATOM 1536 N N . VAL A 1 198 ? 2.940 13.040 1.061 1.00 64.38 198 VAL A N 1
ATOM 1537 C CA . VAL A 1 198 ? 3.849 14.002 1.698 1.00 64.38 198 VAL A CA 1
ATOM 1538 C C . VAL A 1 198 ? 5.023 13.199 2.242 1.00 64.38 198 VAL A C 1
ATOM 1540 O O . VAL A 1 198 ? 4.869 12.455 3.210 1.00 64.38 198 VAL A O 1
ATOM 1543 N N . LEU A 1 199 ? 6.173 13.288 1.576 1.00 63.00 199 LEU A N 1
ATOM 1544 C CA . LEU A 1 199 ? 7.366 12.553 1.982 1.00 63.00 199 LEU A CA 1
ATOM 1545 C C . LEU A 1 199 ? 8.201 13.400 2.948 1.00 63.00 199 LEU A C 1
ATOM 1547 O O . LEU A 1 199 ? 8.840 14.371 2.548 1.00 63.00 199 LEU A O 1
ATOM 1551 N N . GLY A 1 200 ? 8.208 13.015 4.225 1.00 65.06 200 GLY A N 1
ATOM 1552 C CA . GLY A 1 200 ? 9.232 13.434 5.186 1.00 65.06 200 GLY A CA 1
ATOM 1553 C C . GLY A 1 200 ? 10.509 12.592 5.061 1.00 65.06 200 GLY A C 1
ATOM 1554 O O . GLY A 1 200 ? 10.494 11.513 4.466 1.00 65.06 200 GLY A O 1
ATOM 1555 N N . THR A 1 201 ? 11.613 13.026 5.666 1.00 65.62 201 THR A N 1
ATOM 1556 C CA . THR A 1 201 ? 12.892 12.283 5.668 1.00 65.62 201 THR A CA 1
ATOM 1557 C C . THR A 1 201 ? 12.743 10.835 6.158 1.00 65.62 201 THR A C 1
ATOM 1559 O O . THR A 1 201 ? 13.225 9.902 5.517 1.00 65.62 201 THR A O 1
ATOM 1562 N N . ASP A 1 202 ? 11.987 10.633 7.240 1.00 73.88 202 ASP A N 1
ATOM 1563 C CA . ASP A 1 202 ? 11.726 9.309 7.823 1.00 73.88 202 ASP A CA 1
ATOM 1564 C C . ASP A 1 202 ? 10.874 8.417 6.891 1.00 73.88 202 ASP A C 1
ATOM 1566 O O . ASP A 1 202 ? 11.001 7.190 6.897 1.00 73.88 202 ASP A O 1
ATOM 1570 N N . SER A 1 203 ? 10.020 9.018 6.056 1.00 72.38 203 SER A N 1
ATOM 1571 C CA . SER A 1 203 ? 9.204 8.279 5.089 1.00 72.38 203 SER A CA 1
ATOM 1572 C C . SER A 1 203 ? 10.041 7.718 3.939 1.00 72.38 203 SER A C 1
ATOM 1574 O O . SER A 1 203 ? 9.880 6.550 3.597 1.00 72.38 203 SER A O 1
ATOM 1576 N N . VAL A 1 204 ? 10.997 8.497 3.414 1.00 73.81 204 VAL A N 1
ATOM 1577 C CA . VAL A 1 204 ? 11.930 8.053 2.364 1.00 73.81 204 VAL A CA 1
ATOM 1578 C C . VAL 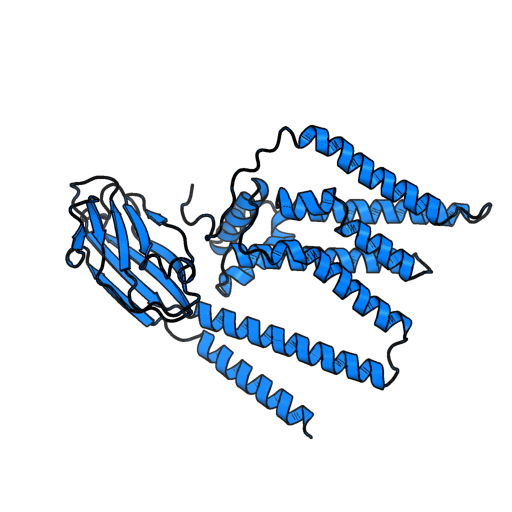A 1 204 ? 12.777 6.890 2.869 1.00 73.81 204 VAL A C 1
ATOM 1580 O O . VAL A 1 204 ? 12.934 5.886 2.175 1.00 73.81 204 VAL A O 1
ATOM 1583 N N . GLN A 1 205 ? 13.253 6.982 4.111 1.00 78.88 205 GLN A N 1
ATOM 1584 C CA . GLN A 1 205 ? 13.975 5.888 4.748 1.00 78.88 205 GLN A CA 1
ATOM 1585 C C . GLN A 1 205 ? 13.119 4.614 4.837 1.00 78.88 205 GLN A C 1
ATOM 1587 O O . GLN A 1 205 ? 13.594 3.539 4.485 1.00 78.88 205 GLN A O 1
ATOM 1592 N N . CYS A 1 206 ? 11.850 4.720 5.238 1.00 79.31 206 CYS A N 1
ATOM 1593 C CA . CYS A 1 206 ? 10.939 3.574 5.321 1.00 79.31 206 CYS A CA 1
ATOM 1594 C C . CYS A 1 206 ? 10.703 2.900 3.953 1.00 79.31 206 CYS A C 1
ATOM 1596 O O . CYS A 1 206 ? 10.653 1.670 3.852 1.00 79.31 206 CYS A O 1
ATOM 1598 N N . LEU A 1 207 ? 10.606 3.690 2.879 1.00 79.50 207 LEU A N 1
ATOM 1599 C CA . LEU A 1 207 ? 10.502 3.156 1.519 1.00 79.50 207 LEU A CA 1
ATOM 1600 C C . LEU A 1 207 ? 11.782 2.421 1.104 1.00 79.50 207 LEU A C 1
ATOM 1602 O O . LEU A 1 207 ? 11.713 1.294 0.619 1.00 79.50 207 LEU A O 1
ATOM 1606 N N . ARG A 1 208 ? 12.948 3.015 1.376 1.00 80.62 208 ARG A N 1
ATOM 1607 C CA . ARG A 1 208 ? 14.259 2.411 1.100 1.00 80.62 208 ARG A CA 1
ATOM 1608 C C . ARG A 1 208 ? 14.458 1.097 1.861 1.00 80.62 208 ARG A C 1
ATOM 1610 O O . ARG A 1 208 ? 14.882 0.101 1.287 1.00 80.62 208 ARG A O 1
ATOM 1617 N N . GLU A 1 209 ? 14.089 1.064 3.138 1.00 83.62 209 GLU A N 1
ATOM 1618 C CA . GLU A 1 209 ? 14.152 -0.144 3.969 1.00 83.62 209 GLU A CA 1
ATOM 1619 C C . GLU A 1 209 ? 13.186 -1.240 3.497 1.00 83.62 209 GLU A C 1
ATOM 1621 O O . GLU A 1 209 ? 13.508 -2.423 3.600 1.00 83.62 209 GLU A O 1
ATOM 1626 N N . THR A 1 210 ? 12.029 -0.869 2.935 1.00 83.88 210 THR A N 1
ATOM 1627 C CA . THR A 1 210 ? 11.111 -1.830 2.302 1.00 83.88 210 THR A CA 1
ATOM 1628 C C . THR A 1 210 ? 11.786 -2.529 1.118 1.00 83.88 210 THR A C 1
ATOM 1630 O O . THR A 1 210 ? 11.650 -3.741 0.961 1.00 83.88 210 THR A O 1
ATOM 1633 N N . GLU A 1 211 ? 12.554 -1.798 0.311 1.00 78.81 211 GLU A N 1
ATOM 1634 C CA . GLU A 1 211 ? 13.303 -2.375 -0.812 1.00 78.81 211 GLU A CA 1
ATOM 1635 C C . GLU A 1 211 ? 14.477 -3.243 -0.341 1.00 78.81 211 GLU A C 1
ATOM 1637 O O . GLU A 1 211 ? 14.628 -4.368 -0.818 1.00 78.81 211 GLU A O 1
ATOM 1642 N N . TYR A 1 212 ? 15.244 -2.804 0.665 1.00 81.56 212 TYR A N 1
ATOM 1643 C CA . TYR A 1 212 ? 16.279 -3.644 1.289 1.00 81.56 212 TYR A CA 1
ATOM 1644 C C . TYR A 1 212 ? 15.709 -4.969 1.800 1.00 81.56 212 TYR A C 1
ATOM 1646 O O . TYR A 1 212 ? 16.322 -6.026 1.653 1.00 81.56 212 TYR A O 1
ATOM 1654 N N . MET A 1 213 ? 14.498 -4.939 2.357 1.00 84.38 213 MET A N 1
ATOM 1655 C CA . MET A 1 213 ? 13.814 -6.134 2.832 1.00 84.38 213 MET A CA 1
ATOM 1656 C C . MET A 1 213 ? 13.471 -7.101 1.693 1.00 84.38 213 MET A C 1
ATOM 1658 O O . MET A 1 213 ? 13.655 -8.310 1.847 1.00 84.38 213 MET A O 1
ATOM 1662 N N . LEU A 1 214 ? 13.018 -6.581 0.547 1.00 82.19 214 LEU A N 1
ATOM 1663 C CA . LEU A 1 214 ? 12.726 -7.370 -0.657 1.00 82.19 214 LEU A CA 1
ATOM 1664 C C . LEU A 1 214 ? 13.991 -7.961 -1.292 1.00 82.19 214 LEU A C 1
ATOM 1666 O O . LEU A 1 214 ? 13.940 -9.061 -1.839 1.00 82.19 214 LEU A O 1
ATOM 1670 N N . GLN A 1 215 ? 15.118 -7.256 -1.188 1.00 81.44 215 GLN A N 1
ATOM 1671 C CA . GLN A 1 215 ? 16.430 -7.701 -1.668 1.00 81.44 215 GLN A CA 1
ATOM 1672 C C . GLN A 1 215 ? 17.113 -8.705 -0.725 1.00 81.44 215 GLN A C 1
ATOM 1674 O O . GLN A 1 215 ? 18.119 -9.306 -1.090 1.00 81.44 215 GLN A O 1
ATOM 1679 N N . GLY A 1 216 ? 16.572 -8.921 0.479 1.00 81.62 216 GLY A N 1
ATOM 1680 C CA . GLY A 1 216 ? 17.174 -9.809 1.475 1.00 81.62 216 GLY A CA 1
ATOM 1681 C C . GLY A 1 216 ? 18.273 -9.156 2.323 1.00 81.62 216 GLY A C 1
ATOM 1682 O O . GLY A 1 216 ? 18.929 -9.839 3.106 1.00 81.62 216 GLY A O 1
ATOM 1683 N N . GLU A 1 217 ? 18.456 -7.837 2.239 1.00 83.81 217 GLU A N 1
ATOM 1684 C CA . GLU A 1 217 ? 19.493 -7.079 2.953 1.00 83.81 217 GLU A CA 1
ATOM 1685 C C . GLU A 1 217 ? 19.077 -6.702 4.387 1.00 83.81 217 GLU A C 1
ATOM 1687 O O . GLU A 1 217 ? 19.074 -5.539 4.797 1.00 83.81 217 GLU A O 1
ATOM 1692 N N . TRP A 1 218 ? 18.714 -7.696 5.198 1.00 80.75 218 TRP A N 1
ATOM 1693 C CA . TRP A 1 218 ? 18.065 -7.455 6.495 1.00 80.75 218 TRP A CA 1
ATOM 1694 C C . TRP A 1 218 ? 18.978 -6.756 7.514 1.00 80.75 218 TRP A C 1
ATOM 1696 O O . TRP A 1 218 ? 18.491 -6.100 8.431 1.00 80.75 218 TRP A O 1
ATOM 1706 N N . GLY A 1 219 ? 20.301 -6.857 7.344 1.00 79.75 219 GLY A N 1
ATOM 1707 C CA . GLY A 1 219 ? 21.292 -6.242 8.233 1.00 79.75 219 GLY A CA 1
ATOM 1708 C C . GLY A 1 219 ? 21.333 -4.711 8.186 1.00 79.75 219 GLY A C 1
ATOM 1709 O O . GLY A 1 219 ? 21.904 -4.096 9.082 1.00 79.75 219 GLY A O 1
ATOM 1710 N N . ARG A 1 220 ? 20.723 -4.089 7.169 1.00 81.56 220 ARG A N 1
ATOM 1711 C CA . ARG A 1 220 ? 20.639 -2.625 7.029 1.00 81.56 220 ARG A CA 1
ATOM 1712 C C . ARG A 1 220 ? 19.397 -2.026 7.692 1.00 81.56 220 ARG A C 1
ATOM 1714 O O . ARG A 1 220 ? 19.284 -0.806 7.765 1.00 81.56 220 ARG A O 1
ATOM 1721 N N . ILE A 1 221 ? 18.476 -2.865 8.170 1.00 83.19 221 ILE A N 1
ATOM 1722 C CA . ILE A 1 221 ? 17.171 -2.441 8.680 1.00 83.19 221 ILE A CA 1
ATOM 1723 C C . ILE A 1 221 ? 17.182 -2.463 10.214 1.00 83.19 221 ILE A C 1
ATOM 1725 O O . ILE A 1 221 ? 17.484 -3.500 10.815 1.00 83.19 221 ILE A O 1
ATOM 1729 N N . PRO A 1 222 ? 16.798 -1.364 10.888 1.00 84.19 222 PRO A N 1
ATOM 1730 C CA . PRO A 1 222 ? 16.600 -1.376 12.331 1.00 84.19 222 PRO A CA 1
ATOM 1731 C C . PRO A 1 222 ? 15.552 -2.420 12.743 1.00 84.19 222 PRO A C 1
ATOM 1733 O O . PRO A 1 222 ? 14.438 -2.441 12.221 1.00 84.19 222 PRO A O 1
ATOM 1736 N N . ALA A 1 223 ? 15.859 -3.249 13.746 1.00 81.31 223 ALA A N 1
ATOM 1737 C CA . ALA A 1 223 ? 14.977 -4.346 14.166 1.00 81.31 223 ALA A CA 1
ATOM 1738 C C . ALA A 1 223 ? 13.552 -3.893 14.546 1.00 81.31 223 ALA A C 1
ATOM 1740 O O . ALA A 1 223 ? 12.587 -4.623 14.339 1.00 81.31 223 ALA A O 1
ATOM 1741 N N . ALA A 1 224 ? 13.400 -2.671 15.067 1.00 78.56 224 ALA A N 1
ATOM 1742 C CA . ALA A 1 224 ? 12.094 -2.101 15.392 1.00 78.56 224 ALA A CA 1
ATOM 1743 C C . ALA A 1 224 ? 11.217 -1.866 14.149 1.00 78.56 224 ALA A C 1
ATOM 1745 O O . ALA A 1 224 ? 9.993 -1.960 14.236 1.00 78.56 224 ALA A O 1
ATOM 1746 N N . HIS A 1 225 ? 11.823 -1.575 12.995 1.00 83.12 225 HIS A N 1
ATOM 1747 C CA . HIS A 1 225 ? 11.098 -1.292 11.758 1.00 83.12 225 HIS A CA 1
ATOM 1748 C C . HIS A 1 225 ? 10.536 -2.571 11.128 1.00 83.12 225 HIS A C 1
ATOM 1750 O O . HIS A 1 225 ? 9.450 -2.562 10.546 1.00 83.12 225 HIS A O 1
ATOM 1756 N N . LEU A 1 226 ? 11.183 -3.715 11.379 1.00 83.75 226 LEU A N 1
ATOM 1757 C CA . LEU A 1 226 ? 10.676 -5.029 10.978 1.00 83.75 226 LEU A CA 1
ATOM 1758 C C . LEU A 1 226 ? 9.284 -5.335 11.548 1.00 83.75 226 LEU A C 1
ATOM 1760 O O . LEU A 1 226 ? 8.590 -6.172 10.990 1.00 83.75 226 LEU A O 1
ATOM 1764 N N . LEU A 1 227 ? 8.831 -4.671 12.618 1.00 82.31 227 LEU A N 1
ATOM 1765 C CA . LEU A 1 227 ? 7.486 -4.883 13.168 1.00 82.31 227 LEU A CA 1
ATOM 1766 C C . LEU A 1 227 ? 6.363 -4.470 12.208 1.00 82.31 227 LEU A C 1
ATOM 1768 O O . LEU A 1 227 ? 5.258 -5.001 12.307 1.00 82.31 227 LEU A O 1
ATOM 1772 N N . TYR A 1 228 ? 6.625 -3.527 11.302 1.00 85.25 228 TYR A N 1
ATOM 1773 C CA . TYR A 1 228 ? 5.612 -2.984 10.395 1.00 85.25 228 TYR A CA 1
ATOM 1774 C C . TYR A 1 228 ? 5.993 -3.081 8.912 1.00 85.25 228 TYR A C 1
ATOM 1776 O O . TYR A 1 228 ? 5.089 -3.113 8.078 1.00 85.25 228 TYR A O 1
ATOM 1784 N N . LEU A 1 229 ? 7.283 -3.206 8.573 1.00 88.88 229 LEU A N 1
ATOM 1785 C CA . LEU A 1 229 ? 7.767 -3.266 7.184 1.00 88.88 229 LEU A CA 1
ATOM 1786 C C . LEU A 1 229 ? 7.302 -4.504 6.396 1.00 88.88 229 LEU A C 1
ATOM 1788 O O . LEU A 1 229 ? 7.248 -4.458 5.168 1.00 88.88 229 LEU A O 1
ATOM 1792 N N . TRP A 1 230 ? 6.859 -5.578 7.063 1.00 88.75 230 TRP A N 1
ATOM 1793 C CA . TRP A 1 230 ? 6.249 -6.731 6.380 1.00 88.75 230 TRP A CA 1
ATOM 1794 C C . TRP A 1 230 ? 5.010 -6.357 5.564 1.00 88.75 230 TRP A C 1
ATOM 1796 O O . TRP A 1 230 ? 4.731 -6.997 4.552 1.00 88.75 230 TRP A O 1
ATOM 1806 N N . ILE A 1 231 ? 4.262 -5.336 5.994 1.00 90.38 231 ILE A N 1
ATOM 1807 C CA . ILE A 1 231 ? 3.049 -4.897 5.302 1.00 90.38 231 ILE A CA 1
ATOM 1808 C C . ILE A 1 231 ? 3.402 -4.300 3.933 1.00 90.38 231 ILE A C 1
ATOM 1810 O O . ILE A 1 231 ? 2.955 -4.861 2.929 1.00 90.38 231 ILE A O 1
ATOM 1814 N N . PRO A 1 232 ? 4.202 -3.216 3.836 1.00 90.56 232 PRO A N 1
ATOM 1815 C CA . PRO A 1 232 ? 4.553 -2.655 2.541 1.00 90.56 232 PRO A CA 1
ATOM 1816 C C . PRO A 1 232 ? 5.391 -3.628 1.698 1.00 90.56 232 PRO A C 1
ATOM 1818 O O . PRO A 1 232 ? 5.153 -3.709 0.496 1.00 90.56 232 PRO A O 1
ATOM 1821 N N . ALA A 1 233 ? 6.276 -4.437 2.296 1.00 88.69 233 ALA A N 1
ATOM 1822 C CA . ALA A 1 233 ? 7.041 -5.449 1.560 1.00 88.69 233 ALA A CA 1
ATOM 1823 C C . ALA A 1 233 ? 6.130 -6.521 0.933 1.00 88.69 233 ALA A C 1
ATOM 1825 O O . ALA A 1 233 ? 6.272 -6.858 -0.241 1.00 88.69 233 ALA A O 1
ATOM 1826 N N . GLY A 1 234 ? 5.133 -7.015 1.674 1.00 89.94 234 GLY A N 1
ATOM 1827 C CA . GLY A 1 234 ? 4.152 -7.964 1.144 1.00 89.94 234 GLY A CA 1
ATOM 1828 C C . GLY A 1 234 ? 3.327 -7.376 -0.005 1.00 89.94 234 GLY A C 1
ATOM 1829 O O . GLY A 1 234 ? 3.131 -8.034 -1.027 1.00 89.94 234 GLY A O 1
ATOM 1830 N N . MET A 1 235 ? 2.895 -6.117 0.121 1.00 91.25 235 MET A N 1
ATOM 1831 C CA . MET A 1 235 ? 2.171 -5.412 -0.946 1.00 91.25 235 MET A CA 1
ATOM 1832 C C . MET A 1 235 ? 3.042 -5.210 -2.191 1.00 91.25 235 MET A C 1
ATOM 1834 O O . MET A 1 235 ? 2.583 -5.450 -3.312 1.00 91.25 235 MET A O 1
ATOM 1838 N N . ARG A 1 236 ? 4.321 -4.867 -2.011 1.00 87.81 236 ARG A N 1
ATOM 1839 C CA . ARG A 1 236 ? 5.289 -4.762 -3.108 1.00 87.81 236 ARG A CA 1
ATOM 1840 C C . ARG A 1 236 ? 5.540 -6.090 -3.804 1.00 87.81 236 ARG A C 1
ATOM 1842 O O . ARG A 1 236 ? 5.578 -6.132 -5.030 1.00 87.81 236 ARG A O 1
ATOM 1849 N N . TRP A 1 237 ? 5.628 -7.182 -3.051 1.00 86.44 237 TRP A N 1
ATOM 1850 C CA . TRP A 1 237 ? 5.790 -8.520 -3.619 1.00 86.44 237 TRP A CA 1
ATOM 1851 C C . TRP A 1 237 ? 4.587 -8.945 -4.479 1.00 86.44 237 TRP A C 1
ATOM 1853 O O . TRP A 1 237 ? 4.753 -9.507 -5.565 1.00 86.44 237 TRP A O 1
ATOM 1863 N N . ILE A 1 238 ? 3.368 -8.600 -4.047 1.00 88.75 238 ILE A N 1
ATOM 1864 C CA . ILE A 1 238 ? 2.147 -8.761 -4.856 1.00 88.75 238 ILE A CA 1
ATOM 1865 C C . ILE A 1 238 ? 2.252 -7.930 -6.144 1.00 88.75 238 ILE A C 1
ATOM 1867 O O . ILE A 1 238 ? 1.864 -8.397 -7.218 1.00 88.75 238 ILE A O 1
ATOM 1871 N N . GLY A 1 239 ? 2.846 -6.742 -6.055 1.00 85.94 239 GLY A N 1
ATOM 1872 C CA . GLY A 1 239 ? 3.129 -5.863 -7.183 1.00 85.94 239 GLY A CA 1
ATOM 1873 C C . GLY A 1 239 ? 2.504 -4.481 -7.066 1.00 85.94 239 GLY A C 1
ATOM 1874 O O . GLY A 1 239 ? 2.459 -3.777 -8.064 1.00 85.94 239 GLY A O 1
ATOM 1875 N N . PHE A 1 240 ? 1.987 -4.100 -5.894 1.00 87.44 240 PHE A N 1
ATOM 1876 C CA . PHE A 1 240 ? 1.479 -2.748 -5.677 1.00 87.44 240 PHE A CA 1
ATOM 1877 C C . PHE A 1 240 ? 2.602 -1.702 -5.776 1.00 87.44 240 PHE A C 1
ATOM 1879 O O . PHE A 1 240 ? 3.741 -1.992 -5.391 1.00 87.44 240 PHE A O 1
ATOM 1886 N N . PRO A 1 241 ? 2.273 -0.462 -6.185 1.00 82.75 241 PRO A N 1
ATOM 1887 C CA . PRO A 1 241 ? 3.212 0.647 -6.124 1.00 82.75 241 PRO A CA 1
ATOM 1888 C C . PRO A 1 241 ? 3.769 0.865 -4.721 1.00 82.75 241 PRO A C 1
ATOM 1890 O O . PRO A 1 241 ? 3.081 0.615 -3.722 1.00 82.75 241 PRO A O 1
ATOM 1893 N N . VAL A 1 242 ? 4.993 1.386 -4.635 1.00 79.25 242 VAL A N 1
ATOM 1894 C CA . VAL A 1 242 ? 5.650 1.725 -3.356 1.00 79.25 242 VAL A CA 1
ATOM 1895 C C . VAL A 1 242 ? 4.778 2.669 -2.526 1.00 79.25 242 VAL A C 1
ATOM 1897 O O . VAL A 1 242 ? 4.471 2.390 -1.365 1.00 79.25 242 VAL A O 1
ATOM 1900 N N . ALA A 1 243 ? 4.289 3.744 -3.150 1.00 78.38 243 ALA A N 1
ATOM 1901 C CA . ALA A 1 243 ? 3.440 4.732 -2.493 1.00 78.38 243 ALA A CA 1
ATOM 1902 C C . ALA A 1 243 ? 2.129 4.118 -1.968 1.00 78.38 243 ALA A C 1
ATOM 1904 O O . ALA A 1 243 ? 1.730 4.369 -0.831 1.00 78.38 243 ALA A O 1
ATOM 1905 N N . THR A 1 244 ? 1.468 3.267 -2.759 1.00 85.00 244 THR A N 1
ATOM 1906 C CA . THR A 1 244 ? 0.234 2.581 -2.346 1.00 85.00 244 THR A CA 1
ATOM 1907 C C . THR A 1 244 ? 0.493 1.609 -1.201 1.00 85.00 244 THR A C 1
ATOM 1909 O O . THR A 1 244 ? -0.264 1.583 -0.233 1.00 85.00 244 THR A O 1
ATOM 1912 N N . SER A 1 245 ? 1.586 0.852 -1.273 1.00 88.25 245 SER A N 1
ATOM 1913 C CA . SER A 1 245 ? 2.007 -0.090 -0.231 1.00 88.25 245 SER A CA 1
ATOM 1914 C C . SER A 1 245 ? 2.227 0.622 1.107 1.00 88.25 245 SER A C 1
ATOM 1916 O O . SER A 1 245 ? 1.765 0.161 2.153 1.00 88.25 245 SER A O 1
ATOM 1918 N N . TYR A 1 246 ? 2.850 1.799 1.066 1.00 85.94 246 TYR A N 1
ATOM 1919 C CA . TYR A 1 246 ? 3.047 2.653 2.231 1.00 85.94 246 TYR A CA 1
ATOM 1920 C C . TYR A 1 246 ? 1.730 3.234 2.779 1.00 85.94 246 TYR A C 1
ATOM 1922 O O . TYR A 1 246 ? 1.482 3.175 3.986 1.00 85.94 246 TYR A O 1
ATOM 1930 N N . LYS A 1 247 ? 0.823 3.710 1.912 1.00 87.81 247 LYS A N 1
ATOM 1931 C CA . LYS A 1 247 ? -0.524 4.160 2.321 1.00 87.81 247 LYS A CA 1
ATOM 1932 C C . LYS A 1 247 ? -1.312 3.034 3.006 1.00 87.81 247 LYS A C 1
ATOM 1934 O O . LYS A 1 247 ? -1.929 3.262 4.047 1.00 87.81 247 LYS A O 1
ATOM 1939 N N . ILE A 1 248 ? -1.245 1.808 2.478 1.00 90.81 248 ILE A N 1
ATOM 1940 C CA . ILE A 1 248 ? -1.877 0.620 3.078 1.00 90.81 248 ILE A CA 1
ATOM 1941 C C . ILE A 1 248 ? -1.303 0.341 4.472 1.00 90.81 248 ILE A C 1
ATOM 1943 O O . ILE A 1 248 ? -2.063 0.071 5.404 1.00 90.81 248 ILE A O 1
ATOM 1947 N N . MET A 1 249 ? 0.017 0.444 4.644 1.00 91.62 249 MET A N 1
ATOM 1948 C CA . MET A 1 249 ? 0.657 0.291 5.952 1.00 91.62 249 MET A CA 1
ATOM 1949 C C . MET A 1 249 ? 0.133 1.317 6.963 1.00 91.62 249 MET A C 1
ATOM 1951 O O . MET A 1 249 ? -0.240 0.934 8.072 1.00 91.62 249 MET A O 1
ATOM 1955 N N . ILE A 1 250 ? 0.044 2.597 6.590 1.00 90.00 250 ILE A N 1
ATOM 1956 C CA . ILE A 1 250 ? -0.500 3.645 7.468 1.00 90.00 250 ILE A CA 1
ATOM 1957 C C . ILE A 1 250 ? -1.960 3.349 7.849 1.00 90.00 250 ILE A C 1
ATOM 1959 O O . ILE A 1 250 ? -2.334 3.430 9.026 1.00 90.00 250 ILE A O 1
ATOM 1963 N N . ALA A 1 251 ? -2.788 2.960 6.876 1.00 92.50 251 ALA A N 1
ATOM 1964 C CA . ALA A 1 251 ? -4.176 2.579 7.125 1.00 92.50 251 ALA A CA 1
ATOM 1965 C C . ALA A 1 251 ? -4.266 1.395 8.105 1.00 92.50 251 ALA A C 1
ATOM 1967 O O . ALA A 1 251 ? -5.065 1.415 9.042 1.00 92.50 251 ALA A O 1
ATOM 1968 N N . PHE A 1 252 ? -3.412 0.382 7.949 1.00 92.69 252 PHE A N 1
ATOM 1969 C CA . PHE A 1 252 ? -3.385 -0.765 8.852 1.00 92.69 252 PHE A CA 1
ATOM 1970 C C . PHE A 1 252 ? -2.926 -0.383 10.265 1.00 92.69 252 PHE A C 1
ATOM 1972 O O . PHE A 1 252 ? -3.577 -0.753 11.242 1.00 92.69 252 PHE A O 1
ATOM 1979 N N . LEU A 1 253 ? -1.846 0.395 10.389 1.00 92.38 253 LEU A N 1
ATOM 1980 C CA . LEU A 1 253 ? -1.307 0.832 11.680 1.00 92.38 253 LEU A CA 1
ATOM 1981 C C . LEU A 1 253 ? -2.305 1.696 12.456 1.00 92.38 253 LEU A C 1
ATOM 1983 O O . LEU A 1 253 ? -2.493 1.482 13.653 1.00 92.38 253 LEU A O 1
ATOM 1987 N N . SER A 1 254 ? -2.990 2.627 11.788 1.00 92.75 254 SER A N 1
ATOM 1988 C CA . SER A 1 254 ? -4.034 3.451 12.414 1.00 92.75 254 SER A CA 1
ATOM 1989 C C . SER A 1 254 ? -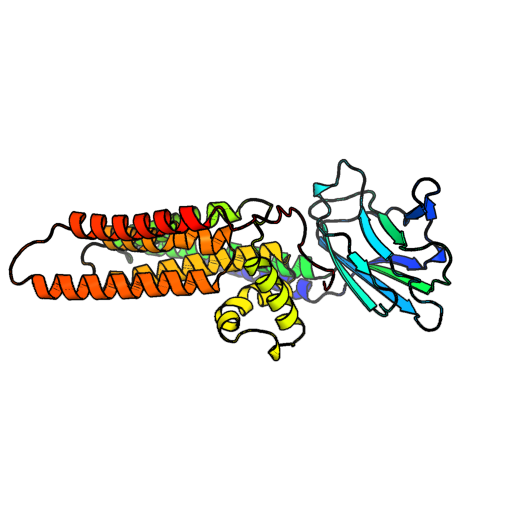5.232 2.617 12.888 1.00 92.75 254 SER A C 1
ATOM 1991 O O . SER A 1 254 ? -5.741 2.834 13.991 1.00 92.75 254 SER A O 1
ATOM 1993 N N . GLY A 1 255 ? -5.649 1.613 12.110 1.00 94.00 255 GLY A N 1
ATOM 1994 C CA . GLY A 1 255 ? -6.710 0.678 12.497 1.00 94.00 255 GLY A CA 1
ATOM 1995 C C . GLY A 1 255 ? -6.312 -0.215 13.675 1.00 94.00 255 GLY A C 1
ATOM 1996 O O . GLY A 1 255 ? -7.078 -0.365 14.630 1.00 94.00 255 GLY A O 1
ATOM 1997 N N . ALA A 1 256 ? -5.093 -0.758 13.651 1.00 93.00 256 ALA A N 1
ATOM 1998 C CA . ALA A 1 256 ? -4.539 -1.565 14.735 1.00 93.00 256 ALA A CA 1
ATOM 1999 C C . ALA A 1 256 ? -4.388 -0.751 16.031 1.00 93.00 256 ALA A C 1
ATOM 2001 O O . ALA A 1 256 ? -4.770 -1.222 17.104 1.00 93.00 256 ALA A O 1
ATOM 2002 N N . ALA A 1 257 ? -3.910 0.493 15.930 1.00 92.81 257 ALA A N 1
ATOM 2003 C CA . ALA A 1 257 ? -3.822 1.433 17.044 1.00 92.81 257 ALA A CA 1
ATOM 2004 C C . ALA A 1 257 ? -5.199 1.714 17.663 1.00 92.81 257 ALA A C 1
ATOM 2006 O O . ALA A 1 257 ? -5.360 1.620 18.881 1.00 92.81 257 ALA A O 1
ATOM 2007 N N . LEU A 1 258 ? -6.211 1.993 16.835 1.00 95.06 258 LEU A N 1
ATOM 2008 C CA . LEU A 1 258 ? -7.580 2.219 17.300 1.00 95.06 258 LEU A CA 1
ATOM 2009 C C . LEU A 1 258 ? -8.140 0.995 18.035 1.00 95.06 258 LEU A C 1
ATOM 2011 O O . LEU A 1 258 ? -8.704 1.129 19.124 1.00 95.06 258 LEU A O 1
ATOM 2015 N N . ALA A 1 259 ? -7.963 -0.198 17.461 1.00 93.38 259 ALA A N 1
ATOM 2016 C CA . ALA A 1 259 ? -8.420 -1.448 18.058 1.00 93.38 259 ALA A CA 1
ATOM 2017 C C . ALA A 1 259 ? -7.725 -1.725 19.401 1.00 93.38 259 ALA A C 1
ATOM 2019 O O . ALA A 1 259 ? -8.389 -2.102 20.370 1.00 93.38 259 ALA A O 1
ATOM 2020 N N . LEU A 1 260 ? -6.411 -1.489 19.479 1.00 92.31 260 LEU A N 1
ATOM 2021 C CA . LEU A 1 260 ? -5.621 -1.640 20.699 1.00 92.31 260 LEU A CA 1
ATOM 2022 C C . LEU A 1 260 ? -6.098 -0.687 21.800 1.00 92.31 260 LEU A C 1
ATOM 2024 O O . LEU A 1 260 ? -6.382 -1.129 22.915 1.00 92.31 260 LEU A O 1
ATOM 2028 N N . LEU A 1 261 ? -6.222 0.606 21.491 1.00 90.56 261 LEU A N 1
ATOM 2029 C CA . LEU A 1 261 ? -6.663 1.621 22.448 1.00 90.56 261 LEU A CA 1
ATOM 2030 C C . LEU A 1 261 ? -8.074 1.334 22.956 1.00 90.56 261 LEU A C 1
ATOM 2032 O O . LEU A 1 261 ? -8.315 1.357 24.165 1.00 90.56 261 LEU A O 1
ATOM 2036 N N . TYR A 1 262 ? -8.993 0.998 22.048 1.00 91.56 262 TYR A N 1
ATOM 2037 C CA . TYR A 1 262 ? -10.346 0.616 22.425 1.00 91.56 262 TYR A CA 1
ATOM 2038 C C . TYR A 1 262 ? -10.340 -0.624 23.328 1.00 91.56 262 TYR A C 1
ATOM 2040 O O . TYR A 1 262 ? -10.988 -0.622 24.374 1.00 91.56 262 TYR A O 1
ATOM 2048 N N . PHE A 1 263 ? -9.580 -1.667 22.981 1.00 90.25 263 PHE A N 1
ATOM 2049 C CA . PHE A 1 263 ? -9.483 -2.881 23.790 1.00 90.25 263 PHE A CA 1
ATOM 2050 C C . PHE A 1 263 ? -8.956 -2.593 25.201 1.00 90.25 263 PHE A C 1
ATOM 2052 O O . PHE A 1 263 ? -9.575 -3.022 26.176 1.00 90.25 263 PHE A O 1
ATOM 2059 N N . LEU A 1 264 ? -7.867 -1.831 25.328 1.00 87.19 264 LEU A N 1
ATOM 2060 C CA . LEU A 1 264 ? -7.272 -1.485 26.621 1.00 87.19 264 LEU A CA 1
ATOM 2061 C C . LEU A 1 264 ? -8.230 -0.659 27.482 1.00 87.19 264 LEU A C 1
ATOM 2063 O O . LEU A 1 264 ? -8.505 -1.023 28.626 1.00 87.19 264 LEU A O 1
ATOM 2067 N N . PHE A 1 265 ? -8.816 0.398 26.924 1.00 84.62 265 PHE A N 1
ATOM 2068 C CA . PHE A 1 265 ? -9.731 1.262 27.666 1.00 84.62 265 PHE A CA 1
ATOM 2069 C C . PHE A 1 265 ? -11.085 0.600 27.946 1.00 84.62 265 PHE A C 1
ATOM 2071 O O . PHE A 1 265 ? -11.700 0.896 28.969 1.00 84.62 265 PHE A O 1
ATOM 2078 N N . SER A 1 266 ? -11.541 -0.343 27.115 1.00 84.31 266 SER A N 1
ATOM 2079 C CA . SER A 1 266 ? -12.791 -1.084 27.351 1.00 84.31 266 SER A CA 1
ATOM 2080 C C . SER A 1 266 ? -12.737 -1.994 28.581 1.00 84.31 266 SER A C 1
ATOM 2082 O O . SER A 1 266 ? -13.769 -2.236 29.202 1.00 84.31 266 SER A O 1
ATOM 2084 N N . LYS A 1 267 ? -11.543 -2.452 28.990 1.00 81.06 267 LYS A N 1
ATOM 2085 C CA . LYS A 1 267 ? -11.360 -3.215 30.240 1.00 81.06 267 LYS A CA 1
ATOM 2086 C C . LYS A 1 267 ? -11.621 -2.372 31.486 1.00 81.06 267 LYS A C 1
ATOM 2088 O O . LYS A 1 267 ? -11.814 -2.908 32.575 1.00 81.06 267 LYS A O 1
ATOM 2093 N N . TRP A 1 268 ? -11.582 -1.056 31.336 1.00 72.25 268 TRP A N 1
ATOM 2094 C CA . TRP A 1 268 ? -11.477 -0.111 32.435 1.00 72.25 268 TRP A CA 1
ATOM 2095 C C . TRP A 1 268 ? -12.666 0.844 32.500 1.00 72.25 268 TRP A C 1
ATOM 2097 O O . TRP A 1 268 ? -13.160 1.127 33.595 1.00 72.25 268 TRP A O 1
ATOM 2107 N N . GLY A 1 269 ? -13.150 1.300 31.344 1.00 64.88 269 GLY A N 1
ATOM 2108 C CA . GLY A 1 269 ? -14.277 2.209 31.191 1.00 64.88 269 GLY A CA 1
ATOM 2109 C C . GLY A 1 269 ? -15.628 1.502 31.256 1.00 64.88 269 GLY A C 1
ATOM 2110 O O . GLY A 1 269 ? -15.874 0.535 30.543 1.00 64.88 269 GLY A O 1
ATOM 2111 N N . LYS A 1 270 ? -16.541 2.028 32.083 1.00 69.00 270 LYS A N 1
ATOM 2112 C CA . LYS A 1 270 ? -17.940 1.564 32.123 1.00 69.00 270 LYS A CA 1
ATOM 2113 C C . LYS A 1 270 ? -18.768 2.101 30.947 1.00 69.00 270 LYS A C 1
ATOM 2115 O O . LYS A 1 270 ? -19.685 1.424 30.491 1.00 69.00 270 LYS A O 1
ATOM 2120 N N . ASP A 1 271 ? -18.414 3.281 30.433 1.00 79.75 271 ASP A N 1
ATOM 2121 C CA . ASP A 1 271 ? -19.132 3.951 29.349 1.00 79.75 271 ASP A CA 1
ATOM 2122 C C . ASP A 1 271 ? -18.409 3.797 28.010 1.00 79.75 271 ASP A C 1
ATOM 2124 O O . ASP A 1 271 ? -17.422 4.478 27.727 1.00 79.75 271 ASP A O 1
ATOM 2128 N N . ALA A 1 272 ? -18.955 2.953 27.132 1.00 81.62 272 ALA A N 1
ATOM 2129 C CA . ALA A 1 272 ? -18.395 2.703 25.802 1.00 81.62 272 ALA A CA 1
ATOM 2130 C C . ALA A 1 272 ? -18.225 3.969 24.937 1.00 81.62 272 ALA A C 1
ATOM 2132 O O . ALA A 1 272 ? -17.331 4.021 24.099 1.00 81.62 272 ALA A O 1
ATOM 2133 N N . ARG A 1 273 ? -19.056 5.003 25.141 1.00 82.12 273 ARG A N 1
ATOM 2134 C CA . ARG A 1 273 ? -18.940 6.282 24.417 1.00 82.12 273 ARG A CA 1
ATOM 2135 C C . ARG A 1 273 ? -17.661 7.033 24.789 1.00 82.12 273 ARG A C 1
ATOM 2137 O O . ARG A 1 273 ? -16.980 7.538 23.906 1.00 82.12 273 ARG A O 1
ATOM 2144 N N . LEU A 1 274 ? -17.326 7.068 26.081 1.00 81.56 274 LEU A N 1
ATOM 2145 C CA . LEU A 1 274 ? -16.097 7.701 26.566 1.00 81.56 274 LEU A CA 1
ATOM 2146 C C . LEU A 1 274 ? -14.864 6.911 26.126 1.00 81.56 274 LEU A C 1
ATOM 2148 O O . LEU A 1 274 ? -13.871 7.508 25.728 1.00 81.56 274 LEU A O 1
ATOM 2152 N N . VAL A 1 275 ? -14.954 5.578 26.137 1.00 86.06 275 VAL A N 1
ATOM 2153 C CA . VAL A 1 275 ? -13.889 4.693 25.641 1.00 86.06 275 VAL A CA 1
ATOM 2154 C C . VAL A 1 275 ? -13.619 4.938 24.154 1.00 86.06 275 VAL A C 1
ATOM 2156 O O . VAL A 1 275 ? -12.464 5.081 23.763 1.00 86.06 275 VAL A O 1
ATOM 2159 N N . LEU A 1 276 ? -14.668 5.035 23.332 1.00 87.25 276 LEU A N 1
ATOM 2160 C CA . LEU A 1 276 ? -14.535 5.345 21.906 1.00 87.25 276 LEU A CA 1
ATOM 2161 C C . LEU A 1 276 ? -13.938 6.728 21.664 1.00 87.25 276 LEU A C 1
ATOM 2163 O O . LEU A 1 276 ? -13.044 6.855 20.835 1.00 87.25 276 LEU A O 1
ATOM 2167 N N . ALA A 1 277 ? -14.400 7.744 22.397 1.00 85.50 277 ALA A N 1
ATOM 2168 C CA . ALA A 1 277 ? -13.845 9.086 22.290 1.00 85.50 277 ALA A CA 1
ATOM 2169 C C . ALA A 1 277 ? -12.353 9.094 22.656 1.00 85.50 277 ALA A C 1
ATOM 2171 O O . ALA A 1 277 ? -11.545 9.604 21.889 1.00 85.50 277 ALA A O 1
ATOM 2172 N N . ALA A 1 278 ? -11.966 8.470 23.772 1.00 84.31 278 ALA A N 1
ATOM 2173 C CA . ALA A 1 278 ? -10.565 8.370 24.184 1.00 84.31 278 ALA A CA 1
ATOM 2174 C C . ALA A 1 278 ? -9.702 7.625 23.151 1.00 84.31 278 ALA A C 1
ATOM 2176 O O . ALA A 1 278 ? -8.600 8.064 22.837 1.00 84.31 278 ALA A O 1
ATOM 2177 N N . ALA A 1 279 ? -10.209 6.530 22.577 1.00 89.81 279 ALA A N 1
ATOM 2178 C CA . ALA A 1 279 ? -9.504 5.807 21.521 1.00 89.81 279 ALA A CA 1
ATOM 2179 C C . ALA A 1 279 ? -9.344 6.658 20.246 1.00 89.81 279 ALA A C 1
ATOM 2181 O O . ALA A 1 279 ? -8.262 6.680 19.663 1.00 89.81 279 ALA A O 1
ATOM 2182 N N . ALA A 1 280 ? -10.380 7.412 19.860 1.00 88.44 280 ALA A N 1
ATOM 2183 C CA . ALA A 1 280 ? -10.324 8.348 18.738 1.00 88.44 280 ALA A CA 1
ATOM 2184 C C . ALA A 1 280 ? -9.291 9.459 18.974 1.00 88.44 280 ALA A C 1
ATOM 2186 O O . ALA A 1 280 ? -8.453 9.712 18.116 1.00 88.44 280 ALA A O 1
ATOM 2187 N N . PHE A 1 281 ? -9.277 10.072 20.163 1.00 85.81 281 PHE A N 1
ATOM 2188 C CA . PHE A 1 281 ? -8.275 11.084 20.511 1.00 85.81 281 PHE A CA 1
ATOM 2189 C C . PHE A 1 281 ? -6.853 10.531 20.533 1.00 85.81 281 PHE A C 1
ATOM 2191 O O . PHE A 1 281 ? -5.925 11.265 20.215 1.00 85.81 281 PHE A O 1
ATOM 2198 N N . GLY A 1 282 ? -6.658 9.257 20.871 1.00 84.12 282 GLY A N 1
ATOM 2199 C CA . GLY A 1 282 ? -5.332 8.645 20.825 1.00 84.12 282 GLY A CA 1
ATOM 2200 C C . GLY A 1 282 ? -4.742 8.578 19.414 1.00 84.12 282 GLY A C 1
ATOM 2201 O O . GLY A 1 282 ? -3.542 8.785 19.262 1.00 84.12 282 GLY A O 1
ATOM 2202 N N . ILE A 1 283 ? -5.573 8.346 18.391 1.00 88.38 283 ILE A N 1
ATOM 2203 C CA . ILE A 1 283 ? -5.121 8.293 16.989 1.00 88.38 283 ILE A CA 1
ATOM 2204 C C . ILE A 1 283 ? -5.196 9.647 16.268 1.00 88.38 283 ILE A C 1
ATOM 2206 O O . ILE A 1 283 ? -4.446 9.877 15.326 1.00 88.38 283 ILE A O 1
ATOM 2210 N N . TRP A 1 284 ? -6.093 10.542 16.694 1.00 85.06 284 TRP A N 1
ATOM 2211 C CA . TRP A 1 284 ? -6.295 11.865 16.090 1.00 85.06 284 TRP A CA 1
ATOM 2212 C C . TRP A 1 284 ? -5.578 12.988 16.825 1.00 85.06 284 TRP A C 1
ATOM 2214 O O . TRP A 1 284 ? -5.741 14.154 16.462 1.00 85.06 284 TRP A O 1
ATOM 2224 N N . ASN A 1 285 ? -4.808 12.686 17.873 1.00 82.62 285 ASN A N 1
ATOM 2225 C CA . ASN A 1 285 ? -4.015 13.736 18.485 1.00 82.62 285 ASN A CA 1
ATOM 2226 C C . ASN A 1 285 ? -3.035 14.299 17.434 1.00 82.62 285 ASN A C 1
ATOM 2228 O O . ASN A 1 285 ? -2.548 13.554 16.576 1.00 82.62 285 ASN A O 1
ATOM 2232 N N . PRO A 1 286 ? -2.743 15.608 17.452 1.00 78.88 286 PRO A N 1
ATOM 2233 C CA . PRO A 1 286 ? -1.973 16.190 16.360 1.00 78.88 286 PRO A CA 1
ATOM 2234 C C . PRO A 1 286 ? -0.539 15.657 16.273 1.00 78.88 286 PRO A C 1
ATOM 2236 O O . PRO A 1 286 ? 0.018 15.632 15.183 1.00 78.88 286 PRO A O 1
ATOM 2239 N N . LEU A 1 287 ? 0.033 15.151 17.375 1.00 78.25 287 LEU A N 1
ATOM 2240 C CA . LEU A 1 287 ? 1.328 14.463 17.358 1.00 78.25 287 LEU A CA 1
ATOM 2241 C C . LEU A 1 287 ? 1.269 13.165 16.535 1.00 78.25 287 LEU A C 1
ATOM 2243 O O . LEU A 1 287 ? 2.137 12.909 15.708 1.00 78.25 287 LEU A O 1
ATOM 2247 N N . ALA A 1 288 ? 0.244 12.344 16.740 1.00 81.19 288 ALA A N 1
ATOM 2248 C CA . ALA A 1 288 ? 0.012 11.091 16.037 1.00 81.19 288 ALA A CA 1
ATOM 2249 C C . ALA A 1 288 ? -0.259 11.361 14.556 1.00 81.19 288 ALA A C 1
ATOM 2251 O O . ALA A 1 288 ? 0.338 10.723 13.698 1.00 81.19 288 ALA A O 1
ATOM 2252 N N . VAL A 1 289 ? -1.082 12.368 14.253 1.00 81.19 289 VAL A N 1
ATOM 2253 C CA . VAL A 1 289 ? -1.343 12.800 12.875 1.00 81.19 289 VAL A CA 1
ATOM 2254 C C . VAL A 1 289 ? -0.053 13.293 12.209 1.00 81.19 289 VAL A C 1
ATOM 2256 O O . VAL A 1 289 ? 0.261 12.874 11.099 1.00 81.19 289 VAL A O 1
ATOM 2259 N N . LYS A 1 290 ? 0.747 14.128 12.877 1.00 78.12 290 LYS A N 1
ATOM 2260 C CA . LYS A 1 290 ? 1.998 14.644 12.308 1.00 78.12 290 LYS A CA 1
ATOM 2261 C C . LYS A 1 290 ? 3.043 13.547 12.116 1.00 78.12 290 LYS A C 1
ATOM 2263 O O . LYS A 1 290 ? 3.627 13.452 11.041 1.00 78.12 290 LYS A O 1
ATOM 2268 N N . THR A 1 291 ? 3.276 12.713 13.128 1.00 80.19 291 THR A N 1
ATOM 2269 C CA . THR A 1 291 ? 4.250 11.611 13.042 1.00 80.19 291 THR A CA 1
ATOM 2270 C C . THR A 1 291 ? 3.890 10.638 11.926 1.00 80.19 291 THR A C 1
ATOM 2272 O O . THR A 1 291 ? 4.778 10.199 11.199 1.00 80.19 291 THR A O 1
ATOM 2275 N N . LEU A 1 292 ? 2.599 10.354 11.748 1.00 81.44 292 LEU A N 1
ATOM 2276 C CA . LEU A 1 292 ? 2.120 9.392 10.766 1.00 81.44 292 LEU A CA 1
ATOM 2277 C C . LEU A 1 292 ? 2.027 9.957 9.339 1.00 81.44 292 LEU A C 1
ATOM 2279 O O . LEU A 1 292 ? 2.427 9.267 8.410 1.00 81.44 292 LEU A O 1
ATOM 2283 N N . TYR A 1 293 ? 1.524 11.184 9.155 1.00 77.69 293 TYR A N 1
ATOM 2284 C CA . TYR A 1 293 ? 1.231 11.740 7.822 1.00 77.69 293 TYR A CA 1
ATOM 2285 C C . TYR A 1 293 ? 2.230 12.786 7.325 1.00 77.69 293 TYR A C 1
ATOM 2287 O O . TYR A 1 293 ? 2.394 12.918 6.119 1.00 77.69 293 TYR A O 1
ATOM 2295 N N . VAL A 1 294 ? 2.868 13.549 8.218 1.00 74.12 294 VAL A N 1
ATOM 2296 C CA . VAL A 1 294 ? 3.784 14.641 7.829 1.00 74.12 294 VAL A CA 1
ATOM 2297 C C . VAL A 1 294 ? 5.234 14.175 7.886 1.00 74.12 294 VAL A C 1
ATOM 2299 O O . VAL A 1 294 ? 5.972 14.316 6.921 1.00 74.12 294 VAL A O 1
ATOM 2302 N N . MET A 1 295 ? 5.647 13.591 9.013 1.00 74.19 295 MET A N 1
ATOM 2303 C CA . MET A 1 295 ? 6.990 13.015 9.143 1.00 74.19 295 MET A CA 1
ATOM 2304 C C . MET A 1 295 ? 7.086 11.668 8.423 1.00 74.19 295 MET A C 1
ATOM 2306 O O . MET A 1 295 ? 8.160 11.290 7.965 1.00 74.19 295 MET A O 1
ATOM 2310 N N . GLY A 1 296 ? 5.967 10.939 8.351 1.00 74.50 296 GLY A N 1
ATOM 2311 C CA . GLY A 1 296 ? 5.907 9.590 7.801 1.00 74.50 296 GLY A CA 1
ATOM 2312 C C . GLY A 1 296 ? 6.793 8.596 8.557 1.00 74.50 296 GLY A C 1
ATOM 2313 O O . GLY A 1 296 ? 7.399 7.706 7.961 1.00 74.50 296 GLY A O 1
ATOM 2314 N N . ASN A 1 297 ? 6.860 8.743 9.883 1.00 81.19 297 ASN A N 1
ATOM 2315 C CA . ASN A 1 297 ? 7.586 7.849 10.772 1.00 81.19 297 ASN A CA 1
ATOM 2316 C C . ASN A 1 297 ? 6.604 6.923 11.518 1.00 81.19 297 ASN A C 1
ATOM 2318 O O . ASN A 1 297 ? 6.149 7.253 12.624 1.00 81.19 297 ASN A O 1
ATOM 2322 N N . PRO A 1 298 ? 6.271 5.750 10.948 1.00 83.00 298 PRO A N 1
ATOM 2323 C CA . PRO A 1 298 ? 5.384 4.782 11.594 1.00 83.00 298 PRO A CA 1
ATOM 2324 C C . PRO A 1 298 ? 5.925 4.292 12.946 1.00 83.00 298 PRO A C 1
ATOM 2326 O O . PRO A 1 298 ? 5.137 4.032 13.855 1.00 83.00 298 PRO A O 1
ATOM 2329 N N . GLY A 1 299 ? 7.249 4.223 13.128 1.00 82.75 299 GLY A N 1
ATOM 2330 C CA . GLY A 1 299 ? 7.868 3.847 14.402 1.00 82.75 299 GLY A CA 1
ATOM 2331 C C . GLY A 1 299 ? 7.549 4.833 15.531 1.00 82.75 299 GLY A C 1
ATOM 2332 O O . GLY A 1 299 ? 7.097 4.425 16.604 1.00 82.75 299 GLY A O 1
ATOM 2333 N N . LYS A 1 300 ? 7.706 6.140 15.275 1.00 83.19 300 LYS A N 1
ATOM 2334 C CA . LYS A 1 300 ? 7.326 7.203 16.224 1.00 83.19 300 LYS A CA 1
ATOM 2335 C C . LYS A 1 300 ? 5.828 7.176 16.509 1.00 83.19 300 LYS A C 1
ATOM 2337 O O . LYS A 1 300 ? 5.446 7.258 17.672 1.00 83.19 300 LYS A O 1
ATOM 2342 N N . PHE A 1 301 ? 4.988 6.980 15.491 1.00 86.62 301 PHE A N 1
ATOM 2343 C CA . PHE A 1 301 ? 3.542 6.845 15.686 1.00 86.62 301 PHE A CA 1
ATOM 2344 C C . PHE A 1 301 ? 3.193 5.694 16.644 1.00 86.62 301 PHE A C 1
ATOM 2346 O O . PHE A 1 301 ? 2.443 5.896 17.601 1.00 86.62 301 PHE A O 1
ATOM 2353 N N . VAL A 1 302 ? 3.776 4.505 16.445 1.00 85.56 302 VAL A N 1
ATOM 2354 C CA . VAL A 1 302 ? 3.562 3.350 17.335 1.00 85.56 302 VAL A CA 1
ATOM 2355 C C . VAL A 1 302 ? 3.989 3.682 18.767 1.00 85.56 302 VAL A C 1
ATOM 2357 O O . VAL A 1 302 ? 3.235 3.418 19.706 1.00 85.56 302 VAL A O 1
ATOM 2360 N N . ALA A 1 303 ? 5.148 4.321 18.950 1.00 84.94 303 ALA A N 1
ATOM 2361 C CA . ALA A 1 303 ? 5.610 4.758 20.266 1.00 84.94 303 ALA A CA 1
ATOM 2362 C C . ALA A 1 303 ? 4.651 5.774 20.916 1.00 84.94 303 ALA A C 1
ATOM 2364 O O . ALA A 1 303 ? 4.336 5.645 22.100 1.00 84.94 303 ALA A O 1
ATOM 2365 N N . CYS A 1 304 ? 4.128 6.740 20.154 1.00 84.50 304 CYS A N 1
ATOM 2366 C CA . CYS A 1 304 ? 3.155 7.721 20.640 1.00 84.50 304 CYS A CA 1
ATOM 2367 C C . CYS A 1 304 ? 1.844 7.063 21.087 1.00 84.50 304 CYS A C 1
ATOM 2369 O O . CYS A 1 304 ? 1.336 7.380 22.164 1.00 84.50 304 CYS A O 1
ATOM 2371 N N . VAL A 1 305 ? 1.312 6.122 20.302 1.00 86.19 305 VAL A N 1
ATOM 2372 C CA . VAL A 1 305 ? 0.085 5.383 20.640 1.00 86.19 305 VAL A CA 1
ATOM 2373 C C . VAL A 1 305 ? 0.284 4.534 21.894 1.00 86.19 305 VAL A C 1
ATOM 2375 O O . VAL A 1 305 ? -0.573 4.532 22.779 1.00 86.19 305 VAL A O 1
ATOM 2378 N N . LEU A 1 306 ? 1.419 3.838 22.009 1.00 86.31 306 LEU A N 1
ATOM 2379 C CA . LEU A 1 306 ? 1.744 3.044 23.194 1.00 86.31 306 LEU A CA 1
ATOM 2380 C C . LEU A 1 306 ? 1.936 3.929 24.431 1.00 86.31 306 LEU A C 1
ATOM 2382 O O . LEU A 1 306 ? 1.393 3.619 25.491 1.00 86.31 306 LEU A O 1
ATOM 2386 N N . GLY A 1 307 ? 2.632 5.059 24.298 1.00 84.06 307 GLY A N 1
ATOM 2387 C CA . GLY A 1 307 ? 2.779 6.045 25.369 1.00 84.06 307 GLY A CA 1
ATOM 2388 C C . GLY A 1 307 ? 1.428 6.589 25.835 1.00 84.06 307 GLY A C 1
ATOM 2389 O O . GLY A 1 307 ? 1.149 6.616 27.035 1.00 84.06 307 GLY A O 1
ATOM 2390 N N . TYR A 1 308 ? 0.543 6.930 24.895 1.00 84.06 308 TYR A N 1
ATOM 2391 C CA . TYR A 1 308 ? -0.827 7.351 25.188 1.00 84.06 308 TYR A CA 1
ATOM 2392 C C . TYR A 1 308 ? -1.623 6.256 25.910 1.00 84.06 308 TYR A C 1
ATOM 2394 O O . TYR A 1 308 ? -2.305 6.533 26.899 1.00 84.06 308 TYR A O 1
ATOM 2402 N N . ALA A 1 309 ? -1.495 5.002 25.471 1.00 85.25 309 ALA A N 1
ATOM 2403 C CA . ALA A 1 309 ? -2.133 3.865 26.119 1.00 85.25 309 ALA A CA 1
ATOM 2404 C C . ALA A 1 309 ? -1.661 3.713 27.574 1.00 85.25 309 ALA A C 1
ATOM 2406 O O . ALA A 1 309 ? -2.491 3.614 28.479 1.00 85.25 309 ALA A O 1
ATOM 2407 N N . VAL A 1 310 ? -0.347 3.757 27.825 1.00 84.12 310 VAL A N 1
ATOM 2408 C CA . VAL A 1 310 ? 0.240 3.643 29.172 1.00 84.12 310 VAL A CA 1
ATOM 2409 C C . VAL A 1 310 ? -0.207 4.798 30.067 1.00 84.12 310 VAL A C 1
ATOM 2411 O O . VAL A 1 310 ? -0.686 4.557 31.175 1.00 84.12 310 VAL A O 1
ATOM 2414 N N . LEU A 1 311 ? -0.132 6.043 29.593 1.00 82.19 311 LEU A N 1
ATOM 2415 C CA . LEU A 1 311 ? -0.575 7.213 30.359 1.00 82.19 311 LEU A CA 1
ATOM 2416 C C . LEU A 1 311 ? -2.066 7.136 30.698 1.00 82.19 311 LEU A C 1
ATOM 2418 O O . LEU A 1 311 ? -2.446 7.317 31.857 1.00 82.19 311 LEU A O 1
ATOM 2422 N N . GLY A 1 312 ? -2.906 6.787 29.719 1.00 78.00 312 GLY A N 1
ATOM 2423 C CA . GLY A 1 312 ? -4.335 6.560 29.938 1.00 78.00 312 GLY A CA 1
ATOM 2424 C C . GLY A 1 312 ? -4.597 5.474 30.988 1.00 78.00 312 GLY A C 1
ATOM 2425 O O . GLY A 1 312 ? -5.474 5.631 31.839 1.00 78.00 312 GLY A O 1
ATOM 2426 N N . SER A 1 313 ? -3.778 4.418 30.993 1.00 76.00 313 SER A N 1
ATOM 2427 C CA . SER A 1 313 ? -3.823 3.338 31.987 1.00 76.00 313 SER A CA 1
ATOM 2428 C C . SER A 1 313 ? -3.520 3.832 33.398 1.00 76.00 313 SER A C 1
ATOM 2430 O O . SER A 1 313 ? -4.278 3.567 34.333 1.00 76.00 313 SER A O 1
ATOM 2432 N N . VAL A 1 314 ? -2.423 4.576 33.558 1.00 78.69 314 VAL A N 1
ATOM 2433 C CA . VAL A 1 314 ? -1.975 5.098 34.855 1.00 78.69 314 VAL A CA 1
ATOM 2434 C C . VAL A 1 314 ? -3.006 6.064 35.429 1.00 78.69 314 VAL A C 1
ATOM 2436 O O . VAL A 1 314 ? -3.411 5.915 36.583 1.00 78.69 314 VAL A O 1
ATOM 2439 N N . VAL A 1 315 ? -3.492 7.008 34.616 1.00 76.12 315 VAL A N 1
ATOM 2440 C CA . VAL A 1 315 ? -4.536 7.961 35.021 1.00 76.12 315 VAL A CA 1
ATOM 2441 C C . VAL A 1 315 ? -5.785 7.217 35.490 1.00 76.12 315 VAL A C 1
ATOM 2443 O O . VAL A 1 315 ? -6.349 7.550 36.533 1.00 76.12 315 VAL A O 1
ATOM 2446 N N . TRP A 1 316 ? -6.191 6.164 34.779 1.00 71.31 316 TRP A N 1
ATOM 2447 C CA . TRP A 1 316 ? -7.363 5.387 35.162 1.00 71.31 316 TRP A CA 1
ATOM 2448 C C . TRP A 1 316 ? -7.189 4.641 36.491 1.00 71.31 316 TRP A C 1
ATOM 2450 O O . TRP A 1 316 ? -8.089 4.666 37.335 1.00 71.31 316 TRP A O 1
ATOM 2460 N N . ILE A 1 317 ? -6.028 4.020 36.719 1.00 73.25 317 ILE A N 1
ATOM 2461 C CA . ILE A 1 317 ? -5.703 3.344 37.987 1.00 73.25 317 ILE A CA 1
ATOM 2462 C C . ILE A 1 317 ? -5.730 4.342 39.154 1.00 73.25 317 ILE A C 1
ATOM 2464 O O . ILE A 1 317 ? -6.301 4.055 40.211 1.00 73.25 317 ILE A O 1
ATOM 2468 N N . LEU A 1 318 ? -5.161 5.536 38.964 1.00 71.00 318 LEU A N 1
ATOM 2469 C CA . LEU A 1 318 ? -5.166 6.600 39.972 1.00 71.00 318 LEU A CA 1
ATOM 2470 C C . LEU A 1 318 ? -6.591 7.082 40.288 1.00 71.00 318 LEU A C 1
ATOM 2472 O O . LEU A 1 318 ? -6.944 7.256 41.457 1.00 71.00 318 LEU A O 1
ATOM 2476 N N . LEU A 1 319 ? -7.439 7.232 39.268 1.00 66.81 319 LEU A N 1
ATOM 2477 C CA . LEU A 1 319 ? -8.844 7.610 39.438 1.00 66.81 319 LEU A CA 1
ATOM 2478 C C . LEU A 1 319 ? -9.664 6.525 40.150 1.00 66.81 319 LEU A C 1
ATOM 2480 O O . LEU A 1 319 ? -10.531 6.854 40.962 1.00 66.81 319 LEU A O 1
ATOM 2484 N N . GLN A 1 320 ? -9.384 5.239 39.906 1.00 64.81 320 GLN A N 1
ATOM 2485 C CA . GLN A 1 320 ? -10.039 4.146 40.632 1.00 64.81 320 GLN A CA 1
ATOM 2486 C C . GLN A 1 320 ? -9.656 4.117 42.114 1.00 64.81 320 GLN A C 1
ATOM 2488 O O . GLN A 1 320 ? -10.539 3.944 42.953 1.00 64.81 320 GLN A O 1
ATOM 2493 N N . LYS A 1 321 ? -8.385 4.365 42.460 1.00 58.25 321 LYS A N 1
ATOM 2494 C CA . LYS A 1 321 ? -7.954 4.471 43.866 1.00 58.25 321 LYS A CA 1
ATOM 2495 C C . LYS A 1 321 ? -8.615 5.646 44.601 1.00 58.25 321 LYS A C 1
ATOM 2497 O O . LYS A 1 321 ? -8.880 5.548 45.795 1.00 58.25 321 LYS A O 1
ATOM 2502 N N . ARG A 1 322 ? -8.946 6.738 43.899 1.00 51.66 322 ARG A N 1
ATOM 2503 C CA . ARG A 1 322 ? -9.592 7.934 44.481 1.00 51.66 322 ARG A CA 1
ATOM 2504 C C . ARG A 1 322 ? -11.110 7.842 44.649 1.00 51.66 322 ARG A C 1
ATOM 2506 O O . ARG A 1 322 ? -11.702 8.708 45.293 1.00 51.66 322 ARG A O 1
ATOM 2513 N N . LYS A 1 323 ? -11.746 6.787 44.129 1.00 47.19 323 LYS A N 1
ATOM 2514 C CA . LYS A 1 323 ? -13.200 6.568 44.232 1.00 47.19 323 LYS A CA 1
ATOM 2515 C C . LYS A 1 323 ? -13.708 6.364 45.668 1.00 47.19 323 LYS A C 1
ATOM 2517 O O . LYS A 1 323 ? -14.916 6.316 45.862 1.00 47.19 323 LYS A O 1
ATOM 2522 N N . SER A 1 324 ? -12.802 6.288 46.647 1.00 47.78 324 SER A N 1
ATOM 2523 C CA . SER A 1 324 ? -13.116 6.278 48.077 1.00 47.78 324 SER A CA 1
ATOM 2524 C C . SER A 1 324 ? -13.603 7.637 48.613 1.00 47.78 324 SER A C 1
ATOM 2526 O O . SER A 1 324 ? -14.328 7.641 49.599 1.00 47.78 324 SER A O 1
ATOM 2528 N N . GLN A 1 325 ? -13.290 8.789 47.986 1.00 46.31 325 GLN A N 1
ATOM 2529 C CA . GLN A 1 325 ? -13.641 10.077 48.622 1.00 46.31 325 GLN A CA 1
ATOM 2530 C C . GLN A 1 325 ? -14.136 11.255 47.773 1.00 46.31 325 GLN A C 1
ATOM 2532 O O . GLN A 1 325 ? -14.566 12.213 48.394 1.00 46.31 325 GLN A O 1
ATOM 2537 N N . ASN A 1 326 ? -14.177 11.247 46.432 1.00 51.50 326 ASN A N 1
ATOM 2538 C CA . ASN A 1 326 ? -14.976 12.247 45.688 1.00 51.50 326 ASN A CA 1
ATOM 2539 C C . ASN A 1 326 ? -15.143 11.911 44.195 1.00 51.50 326 ASN A C 1
ATOM 2541 O O . ASN A 1 326 ? -14.235 11.378 43.554 1.00 51.50 326 ASN A O 1
ATOM 2545 N N . LYS A 1 327 ? -16.308 12.251 43.620 1.00 48.34 327 LYS A N 1
ATOM 2546 C CA . LYS A 1 327 ? -16.596 12.126 42.178 1.00 48.34 327 LYS A CA 1
ATOM 2547 C C . LYS A 1 327 ? -15.817 13.191 41.398 1.00 48.34 327 LYS A C 1
ATOM 2549 O O . LYS A 1 327 ? -16.263 14.327 41.285 1.00 48.34 327 LYS A O 1
ATOM 2554 N N . ILE A 1 328 ? -14.675 12.823 40.823 1.00 54.25 328 ILE A N 1
ATOM 2555 C CA . ILE A 1 328 ? -14.016 13.653 39.806 1.00 54.25 328 ILE A CA 1
ATOM 2556 C C . ILE A 1 328 ? -14.850 13.579 38.522 1.00 54.25 328 ILE A C 1
ATOM 2558 O O . ILE A 1 328 ? -15.169 12.489 38.042 1.00 54.25 328 ILE A O 1
ATOM 2562 N N . SER A 1 329 ? -15.225 14.744 37.991 1.00 54.72 329 SER A N 1
ATOM 2563 C CA . SER A 1 329 ? -15.998 14.858 36.754 1.00 54.72 329 SER A CA 1
ATOM 2564 C C . SER A 1 329 ? -15.203 14.283 35.570 1.00 54.72 329 SER A C 1
ATOM 2566 O O . SER A 1 329 ? -14.034 14.643 35.407 1.00 54.72 329 SER A O 1
ATOM 2568 N N . PRO A 1 330 ? -15.813 13.448 34.705 1.00 55.25 330 PRO A N 1
ATOM 2569 C CA . PRO A 1 330 ? -15.192 12.963 33.467 1.00 55.25 330 PRO A CA 1
ATOM 2570 C C . PRO A 1 330 ? -14.614 14.090 32.594 1.00 55.25 330 PRO A C 1
ATOM 2572 O O . PRO A 1 330 ? -13.625 13.888 31.895 1.00 55.25 330 PRO A O 1
ATOM 2575 N N . TRP A 1 331 ? -15.178 15.298 32.697 1.00 52.00 331 TRP A N 1
ATOM 2576 C CA . TRP A 1 331 ? -14.717 16.499 32.001 1.00 52.00 331 TRP A CA 1
ATOM 2577 C C . TRP A 1 331 ? -13.339 16.992 32.441 1.00 52.00 331 TRP A C 1
ATOM 2579 O O . TRP A 1 331 ? -12.620 17.564 31.634 1.00 52.00 331 TRP A O 1
ATOM 2589 N N . ILE A 1 332 ? -12.937 16.742 33.688 1.00 60.94 332 ILE A N 1
ATOM 2590 C CA . ILE A 1 332 ? -11.611 17.131 34.190 1.00 60.94 332 ILE A CA 1
ATOM 2591 C C . ILE A 1 332 ? -10.544 16.207 33.598 1.00 60.94 332 ILE A C 1
ATOM 2593 O O . ILE A 1 332 ? -9.485 16.662 33.184 1.00 60.94 332 ILE A O 1
ATOM 2597 N N . VAL A 1 333 ? -10.846 14.912 33.492 1.00 59.00 333 VAL A N 1
ATOM 2598 C CA . VAL A 1 333 ? -9.958 13.926 32.857 1.00 59.00 333 VAL A CA 1
ATOM 2599 C C . VAL A 1 333 ? -9.822 14.222 31.365 1.00 59.00 333 VAL A C 1
ATOM 2601 O O . VAL A 1 333 ? -8.717 14.204 30.832 1.00 59.00 333 VAL A O 1
ATOM 2604 N N . PHE A 1 334 ? -10.937 14.570 30.718 1.00 64.75 334 PHE A N 1
ATOM 2605 C CA . PHE A 1 334 ? -10.954 15.039 29.338 1.00 64.75 334 PHE A CA 1
ATOM 2606 C C . PHE A 1 334 ? -10.123 16.315 29.148 1.00 64.75 334 PHE A C 1
ATOM 2608 O O . PHE A 1 334 ? -9.292 16.361 28.249 1.00 64.75 334 PHE A O 1
ATOM 2615 N N . ALA A 1 335 ? -10.284 17.317 30.018 1.00 64.50 335 ALA A N 1
ATOM 2616 C CA . ALA A 1 335 ? -9.533 18.567 29.949 1.00 64.50 335 ALA A CA 1
ATOM 2617 C C . ALA A 1 335 ? -8.027 18.352 30.149 1.00 64.50 335 ALA A C 1
ATOM 2619 O O . ALA A 1 335 ? -7.236 18.935 29.423 1.00 64.50 335 ALA A O 1
ATOM 2620 N N . VAL A 1 336 ? -7.614 17.478 31.072 1.00 66.12 336 VAL A N 1
ATOM 2621 C CA . VAL A 1 336 ? -6.190 17.166 31.293 1.00 66.12 336 VAL A CA 1
ATOM 2622 C C . VAL A 1 336 ? -5.587 16.422 30.099 1.00 66.12 336 VAL A C 1
ATOM 2624 O O . VAL A 1 336 ? -4.487 16.758 29.669 1.00 66.12 336 VAL A O 1
ATOM 2627 N N . LEU A 1 337 ? -6.311 15.460 29.516 1.00 60.69 337 LEU A N 1
ATOM 2628 C CA . LEU A 1 337 ? -5.893 14.781 28.283 1.00 60.69 337 LEU A CA 1
ATOM 2629 C C . LEU A 1 337 ? -5.807 15.750 27.099 1.00 60.69 337 LEU A C 1
ATOM 2631 O O . LEU A 1 337 ? -4.845 15.698 26.339 1.00 60.69 337 LEU A O 1
ATOM 2635 N N . LEU A 1 338 ? -6.778 16.654 26.968 1.00 63.28 338 LEU A N 1
ATOM 2636 C CA . LEU A 1 338 ? -6.803 17.677 25.927 1.00 63.28 338 LEU A CA 1
ATOM 2637 C C . LEU A 1 338 ? -5.653 18.678 26.095 1.00 63.28 338 LEU A C 1
ATOM 2639 O O . LEU A 1 338 ? -5.000 19.010 25.115 1.00 63.28 338 LEU A O 1
ATOM 2643 N N . ILE A 1 339 ? -5.366 19.116 27.324 1.00 66.62 339 ILE A N 1
ATOM 2644 C CA . ILE A 1 339 ? -4.253 20.023 27.639 1.00 66.62 339 ILE A CA 1
ATOM 2645 C C . ILE A 1 339 ? -2.911 19.348 27.361 1.00 66.62 339 ILE A C 1
ATOM 2647 O O . ILE A 1 339 ? -2.047 19.982 26.770 1.00 66.62 339 ILE A O 1
ATOM 2651 N N . LEU A 1 340 ? -2.736 18.071 27.710 1.00 59.69 340 LEU A N 1
ATOM 2652 C CA . LEU A 1 340 ? -1.515 17.326 27.383 1.00 59.69 340 LEU A CA 1
ATOM 2653 C C . LEU A 1 340 ? -1.321 17.197 25.869 1.00 59.69 340 LEU A C 1
ATOM 2655 O O . LEU A 1 340 ? -0.221 17.408 25.367 1.00 59.69 340 LEU A O 1
ATOM 2659 N N . VAL A 1 341 ? -2.396 16.920 25.129 1.00 58.25 341 VAL A N 1
ATOM 2660 C CA . VAL A 1 341 ? -2.367 16.885 23.661 1.00 58.25 341 VAL A CA 1
ATOM 2661 C C . VAL A 1 341 ? -2.033 18.265 23.080 1.00 58.25 341 VAL A C 1
ATOM 2663 O O . VAL A 1 341 ? -1.171 18.362 22.210 1.00 58.25 341 VAL A O 1
ATOM 2666 N N . LEU A 1 342 ? -2.652 19.334 23.587 1.00 58.12 342 LEU A N 1
ATOM 2667 C CA . LEU A 1 342 ? -2.413 20.716 23.156 1.00 58.12 342 LEU A CA 1
ATOM 2668 C C . LEU A 1 342 ? -1.016 21.229 23.531 1.00 58.12 342 LEU A C 1
ATOM 2670 O O . LEU A 1 342 ? -0.430 21.987 22.768 1.00 58.12 342 LEU A O 1
ATOM 2674 N N . GLN A 1 343 ? -0.455 20.817 24.668 1.00 57.53 343 GLN A N 1
ATOM 2675 C CA . GLN A 1 343 ? 0.903 21.192 25.071 1.00 57.53 343 GLN A CA 1
ATOM 2676 C C . GLN A 1 343 ? 1.957 20.539 24.185 1.00 57.53 343 GLN A C 1
ATOM 2678 O O . GLN A 1 343 ? 2.940 21.189 23.840 1.00 57.53 343 GLN A O 1
ATOM 2683 N N . VAL A 1 344 ? 1.733 19.294 23.762 1.00 55.28 344 VAL A N 1
ATOM 2684 C CA . VAL A 1 344 ? 2.607 18.638 22.786 1.00 55.28 344 VAL A CA 1
ATOM 2685 C C . VAL A 1 344 ? 2.513 19.321 21.416 1.00 55.28 344 VAL A C 1
ATOM 2687 O O . VAL A 1 344 ? 3.538 19.556 20.785 1.00 55.28 344 VAL A O 1
ATOM 2690 N N . VAL A 1 345 ? 1.312 19.731 20.992 1.00 52.59 345 VAL A N 1
ATOM 2691 C CA . VAL A 1 345 ? 1.119 20.546 19.775 1.00 52.59 345 VAL A CA 1
ATOM 2692 C C . VAL A 1 345 ? 1.858 21.881 19.868 1.00 52.59 345 VAL A C 1
ATOM 2694 O O . VAL A 1 345 ? 2.507 22.302 18.913 1.00 52.59 345 VAL A O 1
ATOM 2697 N N . TYR A 1 346 ? 1.764 22.551 21.018 1.00 53.19 346 TYR A N 1
ATOM 2698 C CA . TYR A 1 346 ? 2.378 23.856 21.241 1.00 53.19 346 TYR A CA 1
ATOM 2699 C C . TYR A 1 346 ? 3.910 23.776 21.247 1.00 53.19 346 TYR A C 1
ATOM 2701 O O . TYR A 1 346 ? 4.556 24.570 20.570 1.00 53.19 346 TYR A O 1
ATOM 2709 N N . TYR A 1 347 ? 4.493 22.783 21.929 1.00 52.34 347 TYR A N 1
ATOM 2710 C CA . TYR A 1 347 ? 5.947 22.578 21.945 1.00 52.34 347 TYR A CA 1
ATOM 2711 C C . TYR A 1 347 ? 6.507 22.207 20.568 1.00 52.34 347 TYR A C 1
ATOM 2713 O O . TYR A 1 347 ? 7.630 22.590 20.235 1.00 52.34 347 TYR A O 1
ATOM 2721 N N . GLU A 1 348 ? 5.726 21.520 19.735 1.00 47.75 348 GLU A N 1
ATOM 2722 C CA . GLU A 1 348 ? 6.154 21.176 18.385 1.00 47.75 348 GLU A CA 1
ATOM 2723 C C . GLU A 1 348 ? 5.963 22.294 17.363 1.00 47.75 348 GLU A C 1
ATOM 2725 O O . GLU A 1 348 ? 6.738 22.333 16.415 1.00 47.75 348 GLU A O 1
ATOM 2730 N N . ASN A 1 349 ? 5.024 23.231 17.535 1.00 46.81 349 ASN A N 1
ATOM 2731 C CA . ASN A 1 349 ? 4.943 24.407 16.654 1.00 46.81 349 ASN A CA 1
ATOM 2732 C C . ASN A 1 349 ? 6.219 25.263 16.709 1.00 46.81 349 ASN A C 1
ATOM 2734 O O . ASN A 1 349 ? 6.613 25.843 15.702 1.00 46.81 349 ASN A O 1
ATOM 2738 N N . THR A 1 350 ? 6.926 25.265 17.840 1.00 43.28 350 THR A N 1
ATOM 2739 C CA . THR A 1 350 ? 8.272 25.849 17.952 1.00 43.28 350 THR A CA 1
ATOM 2740 C C . THR A 1 350 ? 9.362 25.060 17.215 1.00 43.28 350 THR A C 1
ATOM 2742 O O . THR A 1 350 ? 10.373 25.643 16.845 1.00 43.28 350 THR A O 1
ATOM 2745 N N . ILE A 1 351 ? 9.159 23.763 16.957 1.00 40.66 351 ILE A N 1
ATOM 2746 C CA . ILE A 1 351 ? 10.079 22.901 16.187 1.00 40.66 351 ILE A CA 1
ATOM 2747 C C . ILE A 1 351 ? 9.691 22.873 14.689 1.00 40.66 351 ILE A C 1
ATOM 2749 O O . ILE A 1 351 ? 10.538 22.665 13.829 1.00 40.66 351 ILE A O 1
ATOM 2753 N N . ILE A 1 352 ? 8.421 23.134 14.352 1.00 40.50 352 ILE A N 1
ATOM 2754 C CA . ILE A 1 352 ? 7.860 23.146 12.984 1.00 40.50 352 ILE A CA 1
ATOM 2755 C C . ILE A 1 352 ? 8.470 24.241 12.095 1.00 40.50 352 ILE A C 1
ATOM 2757 O O . ILE A 1 352 ? 8.503 24.074 10.882 1.00 40.50 352 ILE A O 1
ATOM 2761 N N . LEU A 1 353 ? 9.047 25.301 12.664 1.00 36.06 353 LEU A N 1
ATOM 2762 C CA . LEU A 1 353 ? 9.852 26.264 11.897 1.00 36.06 353 LEU A CA 1
ATOM 2763 C C . LEU A 1 353 ? 11.205 25.700 11.410 1.00 36.06 353 LEU A C 1
ATOM 2765 O O . LEU A 1 353 ? 11.918 26.408 10.709 1.00 36.06 353 LEU A O 1
ATOM 2769 N N . GLN A 1 354 ? 11.568 24.461 11.767 1.00 38.75 354 GLN A N 1
ATOM 2770 C CA . GLN A 1 354 ? 12.850 23.840 11.403 1.00 38.75 354 GLN A CA 1
ATOM 2771 C C . GLN A 1 354 ? 12.746 22.531 10.603 1.00 38.75 354 GLN A C 1
ATOM 2773 O O . GLN A 1 354 ? 13.781 21.991 10.224 1.00 38.75 354 GLN A O 1
ATOM 2778 N N . SER A 1 355 ? 11.553 21.979 10.346 1.00 37.94 355 SER A N 1
ATOM 2779 C CA . SER A 1 355 ? 11.429 20.759 9.531 1.00 37.94 355 SER A CA 1
ATOM 2780 C C . SER A 1 355 ? 11.006 21.108 8.106 1.00 37.94 355 SER A C 1
ATOM 2782 O O . SER A 1 355 ? 9.813 21.276 7.845 1.00 37.94 355 SER A O 1
ATOM 2784 N N . ASP A 1 356 ? 11.979 21.211 7.204 1.00 40.03 356 ASP A N 1
ATOM 2785 C CA . ASP A 1 356 ? 11.761 21.425 5.774 1.00 40.03 356 ASP A CA 1
ATOM 2786 C C . ASP A 1 356 ? 10.859 20.321 5.196 1.00 40.03 356 ASP A C 1
ATOM 2788 O O . ASP A 1 356 ? 11.210 19.139 5.182 1.00 40.03 356 ASP A O 1
ATOM 2792 N N . VAL A 1 357 ? 9.665 20.696 4.727 1.00 41.00 357 VAL A N 1
ATOM 2793 C CA . VAL A 1 357 ? 8.816 19.821 3.907 1.00 41.00 357 VAL A CA 1
ATOM 2794 C C . VAL A 1 357 ? 9.507 19.696 2.557 1.00 41.00 357 VAL A C 1
ATOM 2796 O O . VAL A 1 357 ? 9.480 20.642 1.775 1.00 41.00 357 VAL A O 1
ATOM 2799 N N . GLN A 1 358 ? 10.174 18.568 2.305 1.00 44.56 358 GLN A N 1
ATOM 2800 C CA . GLN A 1 358 ? 11.088 18.502 1.171 1.00 44.56 358 GLN A CA 1
ATOM 2801 C C . GLN A 1 358 ? 10.376 18.343 -0.184 1.00 44.56 358 GLN A C 1
ATOM 2803 O O . GLN A 1 358 ? 10.739 19.100 -1.072 1.00 44.56 358 GLN A O 1
ATOM 2808 N N . TYR A 1 359 ? 9.345 17.499 -0.387 1.00 46.81 359 TYR A N 1
ATOM 2809 C CA . TYR A 1 359 ? 8.716 17.364 -1.727 1.00 46.81 359 TYR A CA 1
ATOM 2810 C C . TYR A 1 359 ? 7.271 16.808 -1.738 1.00 46.81 359 TYR A C 1
ATOM 2812 O O . TYR A 1 359 ? 6.877 16.032 -0.864 1.00 46.81 359 TYR A O 1
ATOM 2820 N N . TRP A 1 360 ? 6.507 17.156 -2.786 1.00 40.16 360 TRP A N 1
ATOM 2821 C CA . TRP A 1 360 ? 5.202 16.572 -3.143 1.00 40.16 360 TRP A CA 1
ATOM 2822 C C . TRP A 1 360 ? 5.383 15.657 -4.365 1.00 40.16 360 TRP A C 1
ATOM 2824 O O . TRP A 1 360 ? 5.644 16.157 -5.455 1.00 40.16 360 TRP A O 1
ATOM 2834 N N . TYR A 1 361 ? 5.251 14.336 -4.211 1.00 46.16 361 TYR A N 1
ATOM 2835 C CA . TYR A 1 361 ? 5.394 13.393 -5.333 1.00 46.16 361 TYR A CA 1
ATOM 2836 C C . TYR A 1 361 ? 4.038 12.833 -5.781 1.00 46.16 361 TYR A C 1
ATOM 2838 O O . TYR A 1 361 ? 3.284 12.299 -4.967 1.00 46.16 361 TYR A O 1
ATOM 2846 N N . ASN A 1 362 ? 3.763 12.925 -7.086 1.00 39.69 362 ASN A N 1
ATOM 2847 C CA . ASN A 1 362 ? 2.648 12.259 -7.781 1.00 39.69 362 ASN A CA 1
ATOM 2848 C C . ASN A 1 362 ? 3.059 10.925 -8.438 1.00 39.69 362 ASN A C 1
ATOM 2850 O O . ASN A 1 362 ? 2.215 10.238 -9.020 1.00 39.69 362 ASN A O 1
ATOM 2854 N N . GLU A 1 363 ? 4.342 10.576 -8.367 1.00 46.81 363 GLU A N 1
ATOM 2855 C CA . GLU A 1 363 ? 4.975 9.469 -9.090 1.00 46.81 363 GLU A CA 1
ATOM 2856 C C . GLU A 1 363 ? 5.747 8.564 -8.104 1.00 46.81 363 GLU A C 1
ATOM 2858 O O . GLU A 1 363 ? 5.932 8.952 -6.948 1.00 46.81 363 GLU A O 1
ATOM 2863 N N . GLU A 1 364 ? 6.119 7.336 -8.499 1.00 44.91 364 GLU A N 1
ATOM 2864 C CA . GLU A 1 364 ? 6.785 6.370 -7.606 1.00 44.91 364 GLU A CA 1
ATOM 2865 C C . GLU A 1 364 ? 8.110 6.934 -7.070 1.00 44.91 364 GLU A C 1
ATOM 2867 O O . GLU A 1 364 ? 9.087 7.016 -7.809 1.00 44.91 364 GLU A O 1
ATOM 2872 N N . PRO A 1 365 ? 8.202 7.283 -5.779 1.00 40.47 365 PRO A N 1
ATOM 2873 C CA . PRO A 1 365 ? 9.421 7.874 -5.262 1.00 40.47 365 PRO A CA 1
ATOM 2874 C C . PRO A 1 365 ? 10.515 6.793 -5.205 1.00 40.47 365 PRO A C 1
ATOM 2876 O O . PRO A 1 365 ? 10.358 5.784 -4.520 1.00 40.47 365 PRO A O 1
ATOM 2879 N N . PHE A 1 366 ? 11.625 7.059 -5.900 1.00 43.34 366 PHE A N 1
ATOM 2880 C CA . PHE A 1 366 ? 12.910 6.345 -5.855 1.00 43.34 366 PHE A CA 1
ATOM 2881 C C . PHE A 1 366 ? 12.966 4.967 -6.546 1.00 43.34 366 PHE A C 1
ATOM 2883 O O . PHE A 1 366 ? 12.684 3.927 -5.959 1.00 43.34 366 PHE A O 1
ATOM 2890 N N . MET A 1 367 ? 13.466 4.963 -7.789 1.00 36.88 367 MET A N 1
ATOM 2891 C CA . MET A 1 367 ? 14.115 3.802 -8.435 1.00 36.88 367 MET A CA 1
ATOM 2892 C C . MET A 1 367 ? 15.598 4.061 -8.774 1.00 36.88 367 MET A C 1
ATOM 2894 O O . MET A 1 367 ? 16.264 3.215 -9.385 1.00 36.88 367 MET A O 1
ATOM 2898 N N . THR A 1 368 ? 16.139 5.202 -8.347 1.00 33.56 368 THR A N 1
ATOM 2899 C CA . THR A 1 368 ? 17.569 5.506 -8.390 1.00 33.56 368 THR A CA 1
ATOM 2900 C C . THR A 1 368 ? 18.121 5.290 -6.988 1.00 33.56 368 THR A C 1
ATOM 2902 O O . THR A 1 368 ? 17.588 5.796 -6.003 1.00 33.56 368 THR A O 1
ATOM 2905 N N . GLY A 1 369 ? 19.114 4.412 -6.884 1.00 31.20 369 GLY A N 1
ATOM 2906 C CA . GLY A 1 369 ? 19.766 4.062 -5.628 1.00 31.20 369 GLY A CA 1
ATOM 2907 C C . GLY A 1 369 ? 20.714 5.158 -5.157 1.00 31.20 369 GLY A C 1
ATOM 2908 O O . GLY A 1 369 ? 21.892 4.875 -4.980 1.00 31.20 369 GLY A O 1
ATOM 2909 N N . GLU A 1 370 ? 20.196 6.371 -4.958 1.00 26.77 370 GLU A N 1
ATOM 2910 C CA . GLU A 1 370 ? 20.881 7.481 -4.282 1.00 26.77 370 GLU A CA 1
ATOM 2911 C C . GLU A 1 370 ? 20.044 8.000 -3.103 1.00 26.77 370 GLU A C 1
ATOM 2913 O O . GLU A 1 370 ? 18.819 8.218 -3.254 1.00 26.77 370 GLU A O 1
#

Secondary structure (DSSP, 8-state):
-HHHHHHHHHHHHHHHHHHHTTPPPEEEEEEEGGGPEE-TTT--EEPPPEEE-SEEEEEEEEE-GGGTTTTTEEEEEEEE-GGGTTTEE---EEEETT-SEEEEEEEE-S-EEEEEEEEEESSS-----EEEEEEEETHHHHHHHHHHHHHHHHHHHHHHHHHHHHTT-S-HHHHHHHHHHHHHHHHHTGGGGSSSEEE-HHHHHHHHHHHHHHHT-GGGS-TTTHHHHHHHHHHHHHT--HHHHHHHHHHHHHHHHHHHHHHHHHTT-S-HHHHHHHHHHHHHSHHHHIIIIIS--HHHHHHHHHHHHHHHHHHHHHHHHGGGT----HHHHHHHHHHHHHHHHHHHHHHHTT----EEESS----S--

Sequence (370 aa):
MKKKWILLAEGLLLAVLFVLSFGGSDIVFEADHQQLYRVEETGGIVSKDFALNPGVYRIIVESDIANGGIGSGMEISLEAEETTFRAIRGNRATLPADTEHKRITYYVADTVDAAHLQIQPFSEGGNVSYELKVEKTTAGRRILFVIVLVLFACLDGIAIFRRKVLCKEVSGQKKWINCAMVGIWMIACIPLLVDYLVLGTDSVQCLRETEYMLQGEWGRIPAAHLLYLWIPAGMRWIGFPVATSYKIMIAFLSGAALALLYFLFSKWGKDARLVLAAAAFGIWNPLAVKTLYVMGNPGKFVACVLGYAVLGSVVWILLQKRKSQNKISPWIVFAVLLILVLQVVYYENTIILQSDVQYWYNEEPFMTGE

Foldseek 3Di:
DVVVVVVVVLVVVLVVLVVLLPDDWDWQDKDWPVQWDADPVQRKTKHFWTKDAFAKKKKKKAFDLVQFTLPQWKWKDKDAPPVCVVQKFADIDTGGRPDRIDIGMIGGNHIGHTIMMIMGRPDPDTRTTMMIIMIGHSLRSLVVSVVSVVVVVVVVVVVVLVVCVVVVVDDPVRNVLVVLLVVLLVVLLPLLPDLWAQEAPQQVVLLVVLVCVLVVVPVVDDPLSVVQSCQLNVSVVSPDFSSVSLSVSLSVLLSVLLVVQLVLVVVQDPDSVLSNVLSSCLCPLVQLSCCCRNNVNSSVNVVSSVVSSVVVVVVSVVVVVVPVDDDDDPVVVVVVSVVVSVVVVVVCVVVVVPRDSDDIDSHRPDPYPD

Organism: NCBI:txid2981769

pLDDT: mean 78.0, std 14.02, range [26.77, 95.06]

Radius of gyration: 26.04 Å; chains: 1; bounding box: 64×49×82 Å